Protein AF-A0A964PYZ4-F1 (afdb_monomer_lite)

Radius of gyration: 30.34 Å; chains: 1; bounding box: 74×99×78 Å

Sequence (338 aa):
MREKGFRFLVGLVIITAATGCDNVAFGGIQVELRAPPPPPGSAPVEGALDLTAPLDLGSILYLVERFEDSQASIVPVAVLADRGYRALPDSSQLPGLLDRFPLGRWEPGTEFTLFAQGVRAGTFITDGTSEVDASTCQARPRAVGRIELRPEAVSQQRFLALTPVDVPSSSGPLTPGLIEDAPLRAAATGLAQRLIPEMGVQWPPSIPAIRRDLQPIVLESGGAAGLAVSFVYGDGLVVGPPTRRLAYSLFILAEATPARYEPVFAWYQRYDSRGKAFPRFLAAHDAHGIGAPDALLEVFGESARWLAIVGPQEGQWRVLFQDGCGVPASADGLRTFP

Structure (mmCIF, N/CA/C/O backbone):
data_AF-A0A964PYZ4-F1
#
_entry.id   AF-A0A964PYZ4-F1
#
loop_
_atom_site.group_PDB
_atom_site.id
_atom_site.type_symbol
_atom_site.label_atom_id
_atom_site.label_alt_id
_atom_site.label_comp_id
_atom_site.label_asym_id
_atom_site.label_entity_id
_atom_site.label_seq_id
_atom_site.pdbx_PDB_ins_code
_atom_site.Cartn_x
_atom_site.Cartn_y
_atom_site.Cartn_z
_atom_site.occupancy
_atom_site.B_iso_or_equiv
_atom_site.auth_seq_id
_atom_site.auth_comp_id
_atom_site.auth_asym_id
_atom_site.auth_atom_id
_atom_site.pdbx_PDB_model_num
ATOM 1 N N . MET A 1 1 ? -50.026 -39.975 -43.801 1.00 36.88 1 MET A N 1
ATOM 2 C CA . MET A 1 1 ? -50.188 -41.423 -44.069 1.00 36.88 1 MET A CA 1
ATOM 3 C C . MET A 1 1 ? -49.112 -42.141 -43.270 1.00 36.88 1 MET A C 1
ATOM 5 O O . MET A 1 1 ? -47.960 -41.762 -43.391 1.00 36.88 1 MET A O 1
ATOM 9 N N . ARG A 1 2 ? -49.501 -42.840 -42.196 1.00 34.38 2 ARG A N 1
ATOM 10 C CA . ARG A 1 2 ? -49.775 -44.296 -42.167 1.00 34.38 2 ARG A CA 1
ATOM 11 C C . ARG A 1 2 ? -48.478 -45.096 -42.338 1.00 34.38 2 ARG A C 1
ATOM 13 O O . ARG A 1 2 ? -47.873 -45.039 -43.392 1.00 34.38 2 ARG A O 1
ATOM 20 N N . GLU A 1 3 ? -47.951 -45.629 -41.238 1.00 36.09 3 GLU A N 1
ATOM 21 C CA . GLU A 1 3 ? -48.169 -47.014 -40.752 1.00 36.09 3 GLU A CA 1
ATOM 22 C C . GLU A 1 3 ? -47.050 -47.939 -41.270 1.00 36.09 3 GLU A C 1
ATOM 24 O O . GLU A 1 3 ? -46.809 -47.993 -42.463 1.00 36.09 3 GLU A O 1
ATOM 29 N N . LYS A 1 4 ? -46.177 -48.448 -40.389 1.00 38.88 4 LYS A N 1
ATOM 30 C CA . LYS A 1 4 ? -46.270 -49.712 -39.612 1.00 38.88 4 LYS A CA 1
ATOM 31 C C . LYS A 1 4 ? -45.780 -50.945 -40.386 1.00 38.88 4 LYS A C 1
ATOM 33 O O . LYS A 1 4 ? -46.123 -51.136 -41.541 1.00 38.88 4 LYS A O 1
ATOM 38 N N . GLY A 1 5 ? -45.149 -51.847 -39.627 1.00 35.06 5 GLY A N 1
ATOM 39 C CA . GLY A 1 5 ? -45.045 -53.286 -39.910 1.00 35.06 5 GLY A CA 1
ATOM 40 C C . GLY A 1 5 ? -43.636 -53.678 -40.345 1.00 35.06 5 GLY A C 1
ATOM 41 O O . GLY A 1 5 ? -43.231 -53.312 -41.433 1.00 35.06 5 GLY A O 1
ATOM 42 N N . PHE A 1 6 ? -42.768 -54.282 -39.528 1.00 41.97 6 PHE A N 1
ATOM 43 C CA . PHE A 1 6 ? -42.885 -55.485 -38.684 1.00 41.97 6 PHE A CA 1
ATOM 44 C C . PHE A 1 6 ? -43.215 -56.767 -39.469 1.00 41.97 6 PHE A C 1
ATOM 46 O O . PHE A 1 6 ? -44.202 -56.792 -40.202 1.00 41.97 6 PHE A O 1
ATOM 53 N N . ARG A 1 7 ? -42.456 -57.828 -39.123 1.00 45.06 7 ARG A N 1
ATOM 54 C CA . ARG A 1 7 ? -42.662 -59.294 -39.268 1.00 45.06 7 ARG A CA 1
ATOM 55 C C . ARG A 1 7 ? -41.767 -59.997 -40.310 1.00 45.06 7 ARG A C 1
ATOM 57 O O . ARG A 1 7 ? -41.636 -59.484 -41.403 1.00 45.06 7 ARG A O 1
ATOM 64 N N . PHE A 1 8 ? -41.147 -61.166 -40.079 1.00 43.06 8 PHE A N 1
ATOM 65 C CA . PHE A 1 8 ? -41.190 -62.175 -38.998 1.00 43.06 8 PHE A CA 1
ATOM 66 C C . PHE A 1 8 ? -40.031 -63.198 -39.186 1.00 43.06 8 PHE A C 1
ATOM 68 O O . PHE A 1 8 ? -39.688 -63.463 -40.330 1.00 43.06 8 PHE A O 1
ATOM 75 N N . LEU A 1 9 ? -39.543 -63.773 -38.065 1.00 44.78 9 LEU A N 1
ATOM 76 C CA . LEU A 1 9 ? -39.143 -65.182 -37.770 1.00 44.78 9 LEU A CA 1
ATOM 77 C C . LEU A 1 9 ? -38.245 -65.972 -38.759 1.00 44.78 9 LEU A C 1
ATOM 79 O O . LEU A 1 9 ? -38.421 -65.907 -39.961 1.00 44.78 9 LEU A O 1
ATOM 83 N N . VAL A 1 10 ? -37.251 -66.766 -38.336 1.00 44.00 10 VAL A N 1
ATOM 84 C CA . VAL A 1 10 ? -37.271 -68.045 -37.572 1.00 44.00 10 VAL A CA 1
ATOM 85 C C . VAL A 1 10 ? -35.795 -68.297 -37.158 1.00 44.00 10 VAL A C 1
ATOM 87 O O . VAL A 1 10 ? -34.915 -68.047 -37.969 1.00 44.00 10 VAL A O 1
ATOM 90 N N . GLY A 1 11 ? -35.356 -68.708 -35.967 1.00 42.62 11 GLY A N 1
ATOM 91 C CA . GLY A 1 11 ? -35.910 -69.587 -34.943 1.00 42.62 11 GLY A CA 1
ATOM 92 C C . GLY A 1 11 ? -35.044 -70.856 -34.865 1.00 42.62 11 GLY A C 1
ATOM 93 O O . GLY A 1 11 ? -35.169 -71.718 -35.726 1.00 42.62 11 GLY A O 1
ATOM 94 N N . LEU A 1 12 ? -34.209 -71.012 -33.830 1.00 36.88 12 LEU A N 1
ATOM 95 C CA . LEU A 1 12 ? -33.905 -72.352 -33.325 1.00 36.88 12 LEU A CA 1
ATOM 96 C C . LEU A 1 12 ? -33.861 -72.347 -31.801 1.00 36.88 12 LEU A C 1
ATOM 98 O O . LEU A 1 12 ? -33.087 -71.643 -31.158 1.00 36.88 12 LEU A O 1
ATOM 102 N N . VAL A 1 13 ? -34.789 -73.129 -31.277 1.00 40.22 13 VAL A N 1
ATOM 103 C CA . VAL A 1 13 ? -35.060 -73.405 -29.880 1.00 40.22 13 VAL A CA 1
ATOM 104 C C . VAL A 1 13 ? -34.205 -74.598 -29.471 1.00 40.22 13 VAL A C 1
ATOM 106 O O . VAL A 1 13 ? -34.221 -75.617 -30.157 1.00 40.22 13 VAL A O 1
ATOM 109 N N . ILE A 1 14 ? -33.528 -74.504 -28.329 1.00 47.97 14 ILE A N 1
ATOM 110 C CA . ILE A 1 14 ? -33.120 -75.683 -27.564 1.00 47.97 14 ILE A CA 1
ATOM 111 C C . ILE A 1 14 ? -33.677 -75.512 -26.154 1.00 47.97 14 ILE A C 1
ATOM 113 O O . ILE A 1 14 ? -33.314 -74.591 -25.426 1.00 47.97 14 ILE A O 1
ATOM 117 N N . ILE A 1 15 ? -34.614 -76.396 -25.817 1.00 47.66 15 ILE A N 1
ATOM 118 C CA . ILE A 1 15 ? -35.160 -76.596 -24.478 1.00 47.66 15 ILE A CA 1
ATOM 119 C C . ILE A 1 15 ? -34.349 -77.713 -23.836 1.00 47.66 15 ILE A C 1
ATOM 121 O O . ILE A 1 15 ? -34.365 -78.828 -24.352 1.00 47.66 15 ILE A O 1
ATOM 125 N N . THR A 1 16 ? -33.752 -77.455 -22.674 1.00 47.00 16 THR A N 1
ATOM 126 C CA . THR A 1 16 ? -33.392 -78.511 -21.718 1.00 47.00 16 THR A CA 1
ATOM 127 C C . THR A 1 16 ? -33.501 -78.003 -20.281 1.00 47.00 16 THR A C 1
ATOM 129 O O . THR A 1 16 ? -32.691 -77.201 -19.837 1.00 47.00 16 THR A O 1
ATOM 132 N N . ALA A 1 17 ? -34.560 -78.493 -19.632 1.00 41.31 17 ALA A N 1
ATOM 133 C CA . ALA A 1 17 ? -34.744 -78.915 -18.240 1.00 41.31 17 ALA A CA 1
ATOM 134 C C . ALA A 1 17 ? -34.138 -78.131 -17.055 1.00 41.31 17 ALA A C 1
ATOM 136 O O . ALA A 1 17 ? -32.961 -77.803 -16.982 1.00 41.31 17 ALA A O 1
ATOM 137 N N . ALA A 1 18 ? -35.014 -77.961 -16.065 1.00 47.50 18 ALA A N 1
ATOM 138 C CA . ALA A 1 18 ? -34.832 -77.312 -14.781 1.00 47.50 18 ALA A CA 1
ATOM 139 C C . ALA A 1 18 ? -33.862 -78.027 -13.829 1.00 47.50 18 ALA A C 1
ATOM 141 O O . ALA A 1 18 ? -33.971 -79.234 -13.623 1.00 47.50 18 ALA A O 1
ATOM 142 N N . THR A 1 19 ? -33.070 -77.229 -13.112 1.00 43.91 19 THR A N 1
ATOM 143 C CA . THR A 1 19 ? -32.625 -77.522 -11.745 1.00 43.91 19 THR A CA 1
ATOM 144 C C . THR A 1 19 ? -32.492 -76.219 -10.962 1.00 43.91 19 THR A C 1
ATOM 146 O O . THR A 1 19 ? -31.741 -75.342 -11.373 1.00 43.91 19 THR A O 1
ATOM 149 N N . GLY A 1 20 ? -33.178 -76.141 -9.820 1.00 35.34 20 GLY A N 1
ATOM 150 C CA . GLY A 1 20 ? -32.708 -75.404 -8.645 1.00 35.34 20 GLY A CA 1
ATOM 151 C C . GLY A 1 20 ? -32.905 -73.890 -8.641 1.00 35.34 20 GLY A C 1
ATOM 152 O O . GLY A 1 20 ? -32.198 -73.143 -9.305 1.00 35.34 20 GLY A O 1
ATOM 153 N N . CYS A 1 21 ? -33.824 -73.438 -7.793 1.00 46.47 21 CYS A N 1
ATOM 154 C CA . CYS A 1 21 ? -33.797 -72.105 -7.211 1.00 46.47 21 CYS A CA 1
ATOM 155 C C . CYS A 1 21 ? -32.440 -71.844 -6.539 1.00 46.47 21 CYS A C 1
ATOM 157 O O . CYS A 1 21 ? -32.044 -72.641 -5.695 1.00 46.47 21 CYS A O 1
ATOM 159 N N . ASP A 1 22 ? -31.806 -70.706 -6.821 1.00 39.88 22 ASP A N 1
ATOM 160 C CA . ASP A 1 22 ? -31.297 -69.861 -5.738 1.00 39.88 22 ASP A CA 1
ATOM 161 C C . ASP A 1 22 ? -31.197 -68.405 -6.212 1.00 39.88 22 ASP A C 1
ATOM 163 O O . ASP A 1 22 ? -30.286 -68.002 -6.937 1.00 39.88 22 ASP A O 1
ATOM 167 N N . ASN A 1 23 ? -32.202 -67.608 -5.847 1.00 43.56 23 ASN A N 1
ATOM 168 C CA . ASN A 1 23 ? -32.096 -66.159 -5.923 1.00 43.56 23 ASN A CA 1
ATOM 169 C C . ASN A 1 23 ? -31.229 -65.738 -4.742 1.00 43.56 23 ASN A C 1
ATOM 171 O O . ASN A 1 23 ? -31.727 -65.624 -3.623 1.00 43.56 23 ASN A O 1
ATOM 175 N N . VAL A 1 24 ? -29.945 -65.487 -4.986 1.00 51.56 24 VAL A N 1
ATOM 176 C CA . VAL A 1 24 ? -29.071 -64.872 -3.985 1.00 51.56 24 VAL A CA 1
ATOM 177 C C . VAL A 1 24 ? -29.481 -63.404 -3.845 1.00 51.56 24 VAL A C 1
ATOM 179 O O . VAL A 1 24 ? -28.928 -62.503 -4.472 1.00 51.56 24 VAL A O 1
ATOM 182 N N . ALA A 1 25 ? -30.517 -63.155 -3.047 1.00 50.38 25 ALA A N 1
ATOM 183 C CA . ALA A 1 25 ? -30.749 -61.845 -2.478 1.00 50.38 25 ALA A CA 1
ATOM 184 C C . ALA A 1 25 ? -29.646 -61.639 -1.440 1.00 50.38 25 ALA A C 1
ATOM 186 O O . ALA A 1 25 ? -29.702 -62.196 -0.344 1.00 50.38 25 ALA A O 1
ATOM 187 N N . PHE A 1 26 ? -28.622 -60.860 -1.787 1.00 52.38 26 PHE A N 1
ATOM 188 C CA . PHE A 1 26 ? -27.765 -60.272 -0.769 1.00 52.38 26 PHE A CA 1
ATOM 189 C C . PHE A 1 26 ? -28.673 -59.397 0.090 1.00 52.38 26 PHE A C 1
ATOM 191 O O . PHE A 1 26 ? -29.036 -58.289 -0.305 1.00 52.38 26 PHE A O 1
ATOM 198 N N . GLY A 1 27 ? -29.115 -59.942 1.225 1.00 49.50 27 GLY A N 1
ATOM 199 C CA . GLY A 1 27 ? -29.771 -59.191 2.279 1.00 49.50 27 GLY A CA 1
ATOM 200 C C . GLY A 1 27 ? -28.820 -58.082 2.694 1.00 49.50 27 GLY A C 1
ATOM 201 O O . GLY A 1 27 ? -27.884 -58.313 3.456 1.00 49.50 27 GLY A O 1
ATOM 202 N N . GLY A 1 28 ? -29.011 -56.903 2.104 1.00 51.22 28 GLY A N 1
ATOM 203 C CA . GLY A 1 28 ? -28.252 -55.715 2.436 1.00 51.22 28 GLY A CA 1
ATOM 204 C C . GLY A 1 28 ? -28.428 -55.446 3.920 1.00 51.22 28 GLY A C 1
ATOM 205 O O . GLY A 1 28 ? -29.548 -55.291 4.404 1.00 51.22 28 GLY A O 1
ATOM 206 N N . ILE A 1 29 ? -27.320 -55.430 4.648 1.00 58.16 29 ILE A N 1
ATOM 207 C CA . ILE A 1 29 ? -27.314 -55.024 6.045 1.00 58.16 29 ILE A CA 1
ATOM 208 C C . ILE A 1 29 ? -27.561 -53.516 6.042 1.00 58.16 29 ILE A C 1
ATOM 210 O O . ILE A 1 29 ? -26.764 -52.758 5.488 1.00 58.16 29 ILE A O 1
ATOM 214 N N . GLN A 1 30 ? -28.665 -53.072 6.641 1.00 58.47 30 GLN A N 1
ATOM 215 C CA . GLN A 1 30 ? -28.816 -51.661 6.975 1.00 58.47 30 GLN A CA 1
ATOM 216 C C . GLN A 1 30 ? -27.992 -51.386 8.228 1.00 58.47 30 GLN A C 1
ATOM 218 O O . GLN A 1 30 ? -28.354 -51.786 9.332 1.00 58.47 30 GLN A O 1
ATOM 223 N N . VAL A 1 31 ? -26.842 -50.748 8.030 1.00 56.84 31 VAL A N 1
ATOM 224 C CA . VAL A 1 31 ? -26.003 -50.254 9.119 1.00 56.84 31 VAL A CA 1
ATOM 225 C C . VAL A 1 31 ? -26.430 -48.821 9.398 1.00 56.84 31 VAL A C 1
ATOM 227 O O . VAL A 1 31 ? -26.095 -47.908 8.647 1.00 56.84 31 VAL A O 1
ATOM 230 N N . GLU A 1 32 ? -27.187 -48.624 10.472 1.00 61.75 32 GLU A N 1
ATOM 231 C CA . GLU A 1 32 ? -27.446 -47.294 11.016 1.00 61.75 32 GLU A CA 1
ATOM 232 C C . GLU A 1 32 ? -26.382 -46.996 12.079 1.00 61.75 32 GLU A C 1
ATOM 234 O O . GLU A 1 32 ? -26.284 -47.678 13.102 1.00 61.75 32 GLU A O 1
ATOM 239 N N . LEU A 1 33 ? -25.550 -45.985 11.821 1.00 47.56 33 LEU A N 1
ATOM 240 C CA . LEU A 1 33 ? -24.584 -45.477 12.792 1.00 47.56 33 LEU A CA 1
ATOM 241 C C . LEU A 1 33 ? -25.340 -44.736 13.897 1.00 47.56 33 LEU A C 1
ATOM 243 O O . LEU A 1 33 ? -25.623 -43.545 13.793 1.00 47.56 33 LEU A O 1
ATOM 247 N N . ARG A 1 34 ? -25.666 -45.454 14.972 1.00 60.47 34 ARG A N 1
ATOM 248 C CA . ARG A 1 34 ? -26.186 -44.862 16.204 1.00 60.47 34 ARG A CA 1
ATOM 249 C C . ARG A 1 34 ? -25.027 -44.498 17.120 1.00 60.47 34 ARG A C 1
ATOM 251 O O . ARG A 1 34 ? -24.261 -45.371 17.526 1.00 60.47 34 ARG A O 1
ATOM 258 N N . ALA A 1 35 ? -24.917 -43.218 17.464 1.00 63.41 35 ALA A N 1
ATOM 259 C CA . ALA A 1 35 ? -24.009 -42.791 18.519 1.00 63.41 35 ALA A CA 1
ATOM 260 C C . ALA A 1 35 ? -24.368 -43.523 19.831 1.00 63.41 35 ALA A C 1
ATOM 262 O O . ALA A 1 35 ? -25.561 -43.680 20.126 1.00 63.41 35 ALA A O 1
ATOM 263 N N . PRO A 1 36 ? -23.378 -43.986 20.617 1.00 65.75 36 PRO A N 1
ATOM 264 C CA . PRO A 1 36 ? -23.640 -44.547 21.934 1.00 65.75 36 PRO A CA 1
ATOM 265 C C . PRO A 1 36 ? -24.399 -43.525 22.788 1.00 65.75 36 PRO A C 1
ATOM 267 O O . PRO A 1 36 ? -24.091 -42.331 22.706 1.00 65.75 36 PRO A O 1
ATOM 270 N N . PRO A 1 37 ? -25.371 -43.951 23.614 1.00 65.56 37 PRO A N 1
ATOM 271 C CA . PRO A 1 37 ? -25.984 -43.046 24.572 1.00 65.56 37 PRO A CA 1
ATOM 272 C C . PRO A 1 37 ? -24.881 -42.443 25.458 1.00 65.56 37 PRO A C 1
ATOM 274 O O . PRO A 1 37 ? -23.992 -43.182 25.899 1.00 65.56 37 PRO A O 1
ATOM 277 N N . PRO A 1 38 ? -24.893 -41.119 25.690 1.00 63.72 38 PRO A N 1
ATOM 278 C CA . PRO A 1 38 ? -23.866 -40.473 26.490 1.00 63.72 38 PRO A CA 1
ATOM 279 C C . PRO A 1 38 ? -23.821 -41.106 27.891 1.00 63.72 38 PRO A C 1
ATOM 281 O O . PRO A 1 38 ? -24.877 -41.436 28.444 1.00 63.72 38 PRO A O 1
ATOM 284 N N . PRO A 1 39 ? -22.625 -41.286 28.482 1.00 72.06 39 PRO A N 1
ATOM 285 C CA . PRO A 1 39 ? -22.499 -41.761 29.853 1.00 72.06 39 PRO A CA 1
ATOM 286 C C . PRO A 1 39 ? -23.363 -40.904 30.791 1.00 72.06 39 PRO A C 1
ATOM 288 O O . PRO A 1 39 ? -23.383 -39.678 30.621 1.00 72.06 39 PRO A O 1
ATOM 291 N N . PRO A 1 40 ? -24.058 -41.493 31.780 1.00 57.00 40 PRO A N 1
ATOM 292 C CA . PRO A 1 40 ? -24.840 -40.723 32.741 1.00 57.00 40 PRO A CA 1
ATOM 293 C C . PRO A 1 40 ? -23.929 -39.712 33.451 1.00 57.00 40 PRO A C 1
ATOM 295 O O . PRO A 1 40 ? -22.951 -40.092 34.088 1.00 57.00 40 PRO A O 1
ATOM 298 N N . GLY A 1 41 ? -24.231 -38.421 33.290 1.00 59.81 41 GLY A N 1
ATOM 299 C CA . GLY A 1 41 ? -23.410 -37.309 33.791 1.00 59.81 41 GLY A CA 1
ATOM 300 C C . GLY A 1 41 ? -22.605 -36.564 32.722 1.00 59.81 41 GLY A C 1
ATOM 301 O O . GLY A 1 41 ? -22.031 -35.520 33.018 1.00 59.81 41 GLY A O 1
ATOM 302 N N . SER A 1 42 ? -22.611 -37.032 31.473 1.00 51.59 42 SER A N 1
ATOM 303 C CA . SER A 1 42 ? -22.094 -36.257 30.341 1.00 51.59 42 SER A CA 1
ATOM 304 C C . SER A 1 42 ? -23.183 -35.280 29.914 1.00 51.59 42 SER A C 1
ATOM 306 O O . SER A 1 42 ? -23.999 -35.581 29.042 1.00 51.59 42 SER A O 1
ATOM 308 N N . ALA A 1 43 ? -23.244 -34.118 30.566 1.00 55.47 43 ALA A N 1
ATOM 309 C CA . ALA A 1 43 ? -23.888 -32.977 29.933 1.00 55.47 43 ALA A CA 1
ATOM 310 C C . ALA A 1 43 ? -23.239 -32.807 28.549 1.00 55.47 43 ALA A C 1
ATOM 312 O O . ALA A 1 43 ? -22.017 -32.982 28.442 1.00 55.47 43 ALA A O 1
ATOM 313 N N . PRO A 1 44 ? -23.999 -32.500 27.484 1.00 48.28 44 PRO A N 1
ATOM 314 C CA . PRO A 1 44 ? -23.357 -31.990 26.293 1.00 48.28 44 PRO A CA 1
ATOM 315 C C . PRO A 1 44 ? -22.562 -30.773 26.760 1.00 48.28 44 PRO A C 1
ATOM 317 O O . PRO A 1 44 ? -23.134 -29.810 27.270 1.00 48.28 44 PRO A O 1
ATOM 320 N N . VAL A 1 45 ? -21.235 -30.820 26.645 1.00 50.38 45 VAL A N 1
ATOM 321 C CA . VAL A 1 45 ? -20.473 -29.580 26.592 1.00 50.38 45 VAL A CA 1
ATOM 322 C C . VAL A 1 45 ? -20.811 -29.006 25.223 1.00 50.38 45 VAL A C 1
ATOM 324 O O . VAL A 1 45 ? -20.057 -29.139 24.264 1.00 50.38 45 VAL A O 1
ATOM 327 N N . GLU A 1 46 ? -22.002 -28.419 25.114 1.00 47.72 46 GLU A N 1
ATOM 328 C CA . GLU A 1 46 ? -22.243 -27.337 24.178 1.00 47.72 46 GLU A CA 1
ATOM 329 C C . GLU A 1 46 ? -21.342 -26.202 24.649 1.00 47.72 46 GLU A C 1
ATOM 331 O O . GLU A 1 46 ? -21.746 -25.284 25.356 1.00 47.72 46 GLU A O 1
ATOM 336 N N . GLY A 1 47 ? -20.063 -26.295 24.292 1.00 48.19 47 GLY A N 1
ATOM 337 C CA . GLY A 1 47 ? -19.211 -25.128 24.208 1.00 48.19 47 GLY A CA 1
ATOM 338 C C . GLY A 1 47 ? -19.721 -24.311 23.034 1.00 48.19 47 GLY A C 1
ATOM 339 O O . GLY A 1 47 ? -19.114 -24.329 21.967 1.00 48.19 47 GLY A O 1
ATOM 340 N N . ALA A 1 48 ? -20.879 -23.666 23.197 1.00 59.50 48 ALA A N 1
ATOM 341 C CA . ALA A 1 48 ? -21.287 -22.607 22.300 1.00 59.50 48 ALA A CA 1
ATOM 342 C C . ALA A 1 48 ? -20.116 -21.623 22.267 1.00 59.50 48 ALA A C 1
ATOM 344 O O . ALA A 1 48 ? -19.678 -21.144 23.315 1.00 59.50 48 ALA A O 1
ATOM 345 N N . LEU A 1 49 ? -19.548 -21.409 21.078 1.00 63.88 49 LEU A N 1
ATOM 346 C CA . LEU A 1 49 ? -18.547 -20.372 20.880 1.00 63.88 49 LEU A CA 1
ATOM 347 C C . LEU A 1 49 ? -19.153 -19.080 21.419 1.00 63.88 49 LEU A C 1
ATOM 349 O O . LEU A 1 49 ? -20.185 -18.631 20.923 1.00 63.88 49 LEU A O 1
ATOM 353 N N . ASP A 1 50 ? -18.541 -18.521 22.460 1.00 71.50 50 ASP A N 1
ATOM 354 C CA . ASP A 1 50 ? -18.947 -17.225 22.972 1.00 71.50 50 ASP A CA 1
ATOM 355 C C . ASP A 1 50 ? -18.568 -16.165 21.933 1.00 71.50 50 ASP A C 1
ATOM 357 O O . ASP A 1 50 ? -17.434 -15.679 21.870 1.00 71.50 50 ASP A O 1
ATOM 361 N N . LEU A 1 51 ? -19.532 -15.850 21.067 1.00 77.12 51 LEU A N 1
ATOM 362 C CA . LEU A 1 51 ? -19.408 -14.840 20.022 1.00 77.12 51 LEU A CA 1
ATOM 363 C C . LEU A 1 51 ? -19.453 -13.412 20.580 1.00 77.12 51 LEU A C 1
ATOM 365 O O . LEU A 1 51 ? -19.388 -12.462 19.809 1.00 77.12 51 LEU A O 1
ATOM 369 N N . THR A 1 52 ? -19.552 -13.249 21.901 1.00 79.69 52 THR A N 1
ATOM 370 C CA . THR A 1 52 ? -19.601 -11.944 22.568 1.00 79.69 52 THR A CA 1
ATOM 371 C C . THR A 1 52 ? -18.268 -11.545 23.202 1.00 79.69 52 THR A C 1
ATOM 373 O O . THR A 1 52 ? -18.090 -10.391 23.587 1.00 79.69 52 THR A O 1
ATOM 376 N N . ALA A 1 53 ? -17.298 -12.463 23.270 1.00 85.75 53 ALA A N 1
ATOM 377 C CA . ALA A 1 53 ? -15.963 -12.168 23.774 1.00 85.75 53 ALA A CA 1
ATOM 378 C C . ALA A 1 53 ? -15.044 -11.603 22.667 1.00 85.75 53 ALA A C 1
ATOM 380 O O . ALA A 1 53 ? -14.951 -12.214 21.591 1.00 85.75 53 ALA A O 1
ATOM 381 N N . PRO A 1 54 ? -14.288 -10.517 22.928 1.00 88.38 54 PRO A N 1
ATOM 382 C CA . PRO A 1 54 ? -13.250 -10.017 22.029 1.00 88.38 54 PRO A CA 1
ATOM 383 C C . PRO A 1 54 ? -12.238 -11.089 21.625 1.00 88.38 54 PRO A C 1
ATOM 385 O O . PRO A 1 54 ? -11.908 -11.990 22.399 1.00 88.38 54 PRO A O 1
ATOM 388 N N . LEU A 1 55 ? -11.723 -10.977 20.402 1.00 89.94 55 LEU A N 1
ATOM 389 C CA . LEU A 1 55 ? -10.571 -11.766 19.970 1.00 89.94 55 LEU A CA 1
ATOM 390 C C . LEU A 1 55 ? -9.290 -11.138 20.504 1.00 89.94 55 LEU A C 1
ATOM 392 O O . LEU A 1 55 ? -9.102 -9.936 20.335 1.00 89.94 55 LEU A O 1
ATOM 396 N N . ASP A 1 56 ? -8.384 -11.941 21.052 1.00 90.06 56 ASP A N 1
ATOM 397 C CA . ASP A 1 56 ? -7.001 -11.524 21.272 1.00 90.06 56 ASP A CA 1
ATOM 398 C C . ASP A 1 56 ? -6.136 -12.021 20.110 1.00 90.06 56 ASP A C 1
ATOM 400 O O . ASP A 1 56 ? -5.952 -13.222 19.910 1.00 90.06 56 ASP A O 1
ATOM 404 N N . LEU A 1 57 ? -5.664 -11.078 19.301 1.00 90.50 57 LEU A N 1
ATOM 405 C CA . LEU A 1 57 ? -4.806 -11.335 18.146 1.00 90.50 57 LEU A CA 1
ATOM 406 C C . LEU A 1 57 ? -3.420 -10.702 18.330 1.00 90.50 57 LEU A C 1
ATOM 408 O O . LEU A 1 57 ? -2.588 -10.835 17.437 1.00 90.50 57 LEU A O 1
ATOM 412 N N . GLY A 1 58 ? -3.163 -10.041 19.465 1.00 91.75 58 GLY A N 1
ATOM 413 C CA . GLY A 1 58 ? -2.010 -9.162 19.650 1.00 91.75 58 GLY A CA 1
ATOM 414 C C . GLY A 1 58 ? -2.098 -7.862 18.841 1.00 91.75 58 GLY A C 1
ATOM 415 O O . GLY A 1 58 ? -3.179 -7.444 18.413 1.00 91.75 58 GLY A O 1
ATOM 416 N N . SER A 1 59 ? -0.942 -7.229 18.643 1.00 94.81 59 SER A N 1
ATOM 417 C CA . SER A 1 59 ? -0.790 -5.968 17.914 1.00 94.81 59 SER A CA 1
ATOM 418 C C . SER A 1 59 ? -1.053 -6.155 16.419 1.00 94.81 59 SER A C 1
ATOM 420 O O . SER A 1 59 ? -0.591 -7.115 15.799 1.00 94.81 59 SER A O 1
ATOM 422 N N . ILE A 1 60 ? -1.800 -5.233 15.817 1.00 96.25 60 ILE A N 1
ATOM 423 C CA . ILE A 1 60 ? -2.238 -5.329 14.419 1.00 96.25 60 ILE A CA 1
ATOM 424 C C . ILE A 1 60 ? -1.802 -4.074 13.675 1.00 96.25 60 ILE A C 1
ATOM 426 O O . ILE A 1 60 ? -2.006 -2.958 14.151 1.00 96.25 60 ILE A O 1
ATOM 430 N N . LEU A 1 61 ? -1.249 -4.270 12.480 1.00 97.12 61 LEU A N 1
ATOM 431 C CA . LEU A 1 61 ? -1.059 -3.205 11.509 1.00 97.12 61 LEU A CA 1
ATOM 432 C C . LEU A 1 61 ? -2.363 -2.981 10.746 1.00 97.12 61 LEU A C 1
ATOM 434 O O . LEU A 1 61 ? -2.943 -3.929 10.213 1.00 97.12 61 LEU A O 1
ATOM 438 N N . TYR A 1 62 ? -2.792 -1.729 10.645 1.00 97.69 62 TYR A N 1
ATOM 439 C CA . TYR A 1 62 ? -3.998 -1.343 9.924 1.00 97.69 62 TYR A CA 1
ATOM 440 C C . TYR A 1 62 ? -3.676 -0.463 8.715 1.00 97.69 62 TYR A C 1
ATOM 442 O O . TYR A 1 62 ? -2.697 0.283 8.713 1.00 97.69 62 TYR A O 1
ATOM 450 N N . LEU A 1 63 ? -4.537 -0.527 7.703 1.00 97.56 63 LEU A N 1
ATOM 451 C CA . LEU A 1 63 ? -4.589 0.410 6.587 1.00 97.56 63 LEU A CA 1
ATOM 452 C C . LEU A 1 63 ? -5.782 1.336 6.810 1.00 97.56 63 LEU A C 1
ATOM 454 O O . LEU A 1 63 ? -6.896 0.865 7.036 1.00 97.56 63 LEU A O 1
ATOM 458 N N . VAL A 1 64 ? -5.542 2.641 6.720 1.00 97.62 64 VAL A N 1
ATOM 459 C CA . VAL A 1 64 ? -6.579 3.669 6.772 1.00 97.62 64 VAL A CA 1
ATOM 460 C C . VAL A 1 64 ? -6.643 4.387 5.431 1.00 97.62 64 VAL A C 1
ATOM 462 O O . VAL A 1 64 ? -5.636 4.917 4.960 1.00 97.62 64 VAL A O 1
ATOM 465 N N . GLU A 1 65 ? -7.829 4.426 4.828 1.00 96.50 65 GLU A N 1
ATOM 466 C CA . GLU A 1 65 ? -8.089 5.124 3.566 1.00 96.50 65 GLU A CA 1
ATOM 467 C C . GLU A 1 65 ? -9.155 6.203 3.753 1.00 96.50 65 GLU A C 1
ATOM 469 O O . GLU A 1 65 ? -10.249 5.940 4.258 1.00 96.50 65 GLU A O 1
ATOM 474 N N . ARG A 1 66 ? -8.824 7.423 3.330 1.00 95.25 66 ARG A N 1
ATOM 475 C CA . ARG A 1 66 ? -9.723 8.578 3.342 1.00 95.25 66 ARG A CA 1
ATOM 476 C C . ARG A 1 66 ? -10.632 8.559 2.112 1.00 95.25 66 ARG A C 1
ATOM 478 O O . ARG A 1 66 ? -10.162 8.287 1.008 1.00 95.25 66 ARG A O 1
ATOM 485 N N . PHE A 1 67 ? -11.914 8.880 2.287 1.00 90.38 67 PHE A N 1
ATOM 486 C CA . PHE A 1 67 ? -12.884 8.952 1.181 1.00 90.38 67 PHE A CA 1
ATOM 487 C C . PHE A 1 67 ? -13.735 10.238 1.159 1.00 90.38 67 PHE A C 1
ATOM 489 O O . PHE A 1 67 ? -14.299 10.561 0.118 1.00 90.38 67 PHE A O 1
ATOM 496 N N . GLU A 1 68 ? -13.750 11.019 2.243 1.00 81.81 68 GLU A N 1
ATOM 497 C CA . GLU A 1 68 ? -14.233 12.412 2.301 1.00 81.81 68 GLU A CA 1
ATOM 498 C C . GLU A 1 68 ? -13.217 13.261 3.088 1.00 81.81 68 GLU A C 1
ATOM 500 O O . GLU A 1 68 ? -12.283 12.710 3.669 1.00 81.81 68 GLU A O 1
ATOM 505 N N . ASP A 1 69 ? -13.368 14.589 3.146 1.00 77.94 69 ASP A N 1
ATOM 506 C CA . ASP A 1 69 ? -12.349 15.491 3.721 1.00 77.94 69 ASP A CA 1
ATOM 507 C C . ASP A 1 69 ? -11.909 15.121 5.153 1.00 77.94 69 ASP A C 1
ATOM 509 O O . ASP A 1 69 ? -10.739 15.301 5.507 1.00 77.94 69 ASP A O 1
ATOM 513 N N . SER A 1 70 ? -12.814 14.553 5.957 1.00 88.00 70 SER A N 1
ATOM 514 C CA . SER A 1 70 ? -12.551 14.129 7.339 1.00 88.00 70 SER A CA 1
ATOM 515 C C . SER A 1 70 ? -12.998 12.704 7.672 1.00 88.00 70 SER A C 1
ATOM 517 O O . SER A 1 70 ? -12.813 12.284 8.814 1.00 88.00 70 SER A O 1
ATOM 519 N N . GLN A 1 71 ? -13.549 11.951 6.713 1.00 95.62 71 GLN A N 1
ATOM 520 C CA . GLN A 1 71 ? -13.955 10.560 6.930 1.00 95.62 71 GLN A CA 1
ATOM 521 C C . GLN A 1 71 ? -12.957 9.584 6.327 1.00 95.62 71 GLN A C 1
ATOM 523 O O . GLN A 1 71 ? -12.447 9.770 5.217 1.00 95.62 71 GLN A O 1
ATOM 528 N N . ALA A 1 72 ? -12.718 8.505 7.057 1.00 97.44 72 ALA A N 1
ATOM 529 C CA . ALA A 1 72 ? -11.883 7.418 6.598 1.00 97.44 72 ALA A CA 1
ATOM 530 C C . ALA A 1 72 ? -12.444 6.076 7.048 1.00 97.44 72 ALA A C 1
ATOM 532 O O . ALA A 1 72 ? -13.329 5.984 7.901 1.00 97.44 72 ALA A O 1
ATOM 533 N N . SER A 1 73 ? -11.894 5.023 6.468 1.00 97.50 73 SER A N 1
ATOM 534 C CA . SER A 1 73 ? -12.089 3.673 6.964 1.00 97.50 73 SER A CA 1
ATOM 535 C C . SER A 1 73 ? -10.790 3.014 7.322 1.00 97.50 73 SER A C 1
ATOM 537 O O . SER A 1 73 ? -9.772 3.291 6.697 1.00 97.50 73 SER A O 1
ATOM 539 N N . ILE A 1 74 ? -10.872 2.102 8.280 1.00 98.19 74 ILE A N 1
ATOM 540 C CA . ILE A 1 74 ? -9.760 1.307 8.768 1.00 98.19 74 ILE A CA 1
ATOM 541 C C . ILE A 1 74 ? -10.029 -0.174 8.505 1.00 98.19 74 ILE A C 1
ATOM 543 O O . ILE A 1 74 ? -11.124 -0.673 8.776 1.00 98.19 74 ILE A O 1
ATOM 547 N N . VAL A 1 75 ? -9.026 -0.879 7.988 1.00 97.19 75 VAL A N 1
ATOM 548 C CA . VAL A 1 75 ? -9.041 -2.339 7.829 1.00 97.19 75 VAL A CA 1
ATOM 549 C C . VAL A 1 75 ? -7.770 -2.940 8.427 1.00 97.19 75 VAL A C 1
ATOM 551 O O . VAL A 1 75 ? -6.691 -2.353 8.297 1.00 97.19 75 VAL A O 1
ATOM 554 N N . PRO A 1 76 ? -7.850 -4.097 9.100 1.00 97.00 76 PRO A N 1
ATOM 555 C CA . PRO A 1 76 ? -6.667 -4.782 9.596 1.00 97.00 76 PRO A CA 1
ATOM 556 C C . PRO A 1 76 ? -5.909 -5.404 8.422 1.00 97.00 76 PRO A C 1
ATOM 558 O O . PRO A 1 76 ? -6.520 -5.984 7.526 1.00 97.00 76 PRO A O 1
ATOM 561 N N . VAL A 1 77 ? -4.581 -5.308 8.426 1.00 96.12 77 VAL A N 1
ATOM 562 C CA . VAL A 1 77 ? -3.703 -5.831 7.367 1.00 96.12 77 VAL A CA 1
ATOM 563 C C . VAL A 1 77 ? -3.079 -7.150 7.803 1.00 96.12 77 VAL A C 1
ATOM 565 O O . VAL A 1 77 ? -3.319 -8.180 7.174 1.00 96.12 77 VAL A O 1
ATOM 568 N N . ALA A 1 78 ? -2.309 -7.112 8.889 1.00 95.94 78 ALA A N 1
ATOM 569 C CA . ALA A 1 78 ? -1.551 -8.242 9.407 1.00 95.94 78 ALA A CA 1
ATOM 570 C C . ALA A 1 78 ? -1.328 -8.094 10.915 1.00 95.94 78 ALA A C 1
ATOM 572 O O . ALA A 1 78 ? -1.321 -6.985 11.452 1.00 95.94 78 ALA A O 1
ATOM 573 N N . VAL A 1 79 ? -1.116 -9.221 11.587 1.00 95.75 79 VAL A N 1
ATOM 574 C CA . VAL A 1 79 ? -0.690 -9.248 12.986 1.00 95.75 79 VAL A CA 1
ATOM 575 C C . VAL A 1 79 ? 0.817 -9.020 13.042 1.00 95.75 79 VAL A C 1
ATOM 577 O O . VAL A 1 79 ? 1.563 -9.698 12.331 1.00 95.75 79 VAL A O 1
ATOM 580 N N . LEU A 1 80 ? 1.261 -8.096 13.889 1.00 94.81 80 LEU A N 1
ATOM 581 C CA . LEU A 1 80 ? 2.678 -7.862 14.145 1.00 94.81 80 LEU A CA 1
ATOM 582 C C . LEU A 1 80 ? 3.271 -9.037 14.934 1.00 94.81 80 LEU A C 1
ATOM 584 O O . LEU A 1 80 ? 2.685 -9.536 15.897 1.00 94.81 80 LEU A O 1
ATOM 588 N N . ALA A 1 81 ? 4.439 -9.493 14.503 1.00 91.12 81 ALA A N 1
ATOM 589 C CA . ALA A 1 81 ? 5.298 -10.426 15.222 1.00 91.12 81 ALA A CA 1
ATOM 590 C C . ALA A 1 81 ? 6.657 -9.753 15.474 1.00 91.12 81 ALA A C 1
ATOM 592 O O . ALA A 1 81 ? 6.927 -8.697 14.915 1.00 91.12 81 ALA A O 1
ATOM 593 N N . ASP A 1 82 ? 7.535 -10.362 16.275 1.00 84.12 82 ASP A N 1
ATOM 594 C CA . ASP A 1 82 ? 8.783 -9.724 16.733 1.00 84.12 82 ASP A CA 1
ATOM 595 C C . ASP A 1 82 ? 9.617 -9.056 15.622 1.00 84.12 82 ASP A C 1
ATOM 597 O O . ASP A 1 82 ? 10.227 -8.013 15.848 1.00 84.12 82 ASP A O 1
ATOM 601 N N . ARG A 1 83 ? 9.680 -9.667 14.429 1.00 80.50 83 ARG A N 1
ATOM 602 C CA . ARG A 1 83 ? 10.410 -9.151 13.253 1.00 80.50 83 ARG A CA 1
ATOM 603 C C . ARG A 1 83 ? 9.719 -9.506 11.939 1.00 80.50 83 ARG A C 1
ATOM 605 O O . ARG A 1 83 ? 10.350 -10.018 11.012 1.00 80.50 83 ARG A O 1
ATOM 612 N N . GLY A 1 84 ? 8.407 -9.330 11.888 1.00 90.81 84 GLY A N 1
ATOM 613 C CA . GLY A 1 84 ? 7.638 -9.635 10.694 1.00 90.81 84 GLY A CA 1
ATOM 614 C C . GLY A 1 84 ? 6.148 -9.685 10.964 1.00 90.81 84 GLY A C 1
ATOM 615 O O . GLY A 1 84 ? 5.633 -9.114 11.919 1.00 90.81 84 GLY A O 1
ATOM 616 N N . TYR A 1 85 ? 5.447 -10.411 10.108 1.00 95.00 85 TYR A N 1
ATOM 617 C CA . TYR A 1 85 ? 3.998 -10.346 10.043 1.00 95.00 85 TYR A CA 1
ATOM 618 C C . TYR A 1 85 ? 3.395 -11.739 9.990 1.00 95.00 85 TYR A C 1
ATOM 620 O O . TYR A 1 85 ? 3.922 -12.647 9.346 1.00 95.00 85 TYR A O 1
ATOM 628 N N . ARG A 1 86 ? 2.244 -11.898 10.638 1.00 93.19 86 ARG A N 1
ATOM 629 C CA . ARG A 1 86 ? 1.393 -13.079 10.501 1.00 93.19 86 ARG A CA 1
ATOM 630 C C . ARG A 1 86 ? 0.077 -12.688 9.851 1.00 93.19 86 ARG A C 1
ATOM 632 O O . ARG A 1 86 ? -0.462 -11.611 10.109 1.00 93.19 86 ARG A O 1
ATOM 639 N N . ALA A 1 87 ? -0.451 -13.592 9.034 1.00 90.94 87 ALA A N 1
ATOM 640 C CA . ALA A 1 87 ? -1.777 -13.426 8.466 1.00 90.94 87 ALA A CA 1
ATOM 641 C C . ALA A 1 87 ? -2.837 -13.332 9.566 1.00 90.94 87 ALA A C 1
ATOM 643 O O . ALA A 1 87 ? -2.745 -14.000 10.601 1.00 90.94 87 ALA A O 1
ATOM 644 N N . LEU A 1 88 ? -3.850 -12.505 9.314 1.00 89.19 88 LEU A N 1
ATOM 645 C CA . LEU A 1 88 ? -5.082 -12.556 10.086 1.00 89.19 88 LEU A CA 1
ATOM 646 C C . LEU A 1 88 ? -5.734 -13.924 9.861 1.00 89.19 88 LEU A C 1
ATOM 648 O O . LEU A 1 88 ? -5.710 -14.410 8.724 1.00 89.19 88 LEU A O 1
ATOM 652 N N . PRO A 1 89 ? -6.338 -14.531 10.896 1.00 87.56 89 PRO A N 1
ATOM 653 C CA . PRO A 1 89 ? -7.095 -15.752 10.695 1.00 87.56 89 PRO A CA 1
ATOM 654 C C . PRO A 1 89 ? -8.206 -15.520 9.666 1.00 87.56 89 PRO A C 1
ATOM 656 O O . PRO A 1 89 ? -8.762 -14.422 9.568 1.00 87.56 89 PRO A O 1
ATOM 659 N N . ASP A 1 90 ? -8.535 -16.544 8.892 1.00 83.50 90 ASP A N 1
ATOM 660 C CA . ASP A 1 90 ? -9.744 -16.532 8.072 1.00 83.50 90 ASP A CA 1
ATOM 661 C C . ASP A 1 90 ? -10.941 -17.121 8.845 1.00 83.50 90 ASP A C 1
ATOM 663 O O . ASP A 1 90 ? -10.800 -17.688 9.932 1.00 83.50 90 ASP A O 1
ATOM 667 N N . SER A 1 91 ? -12.148 -16.982 8.296 1.00 80.94 91 SER A N 1
ATOM 668 C CA . SER A 1 91 ? -13.372 -17.494 8.926 1.00 80.94 91 SER A CA 1
ATOM 669 C C . SER A 1 91 ? -13.437 -19.024 9.001 1.00 80.94 91 SER A C 1
ATOM 671 O O . SER A 1 91 ? -14.209 -19.553 9.801 1.00 80.94 91 SER A O 1
ATOM 673 N N . SER A 1 92 ? -12.639 -19.738 8.199 1.00 82.38 92 SER A N 1
ATOM 674 C CA . SER A 1 92 ? -12.523 -21.199 8.264 1.00 82.38 92 SER A CA 1
ATOM 675 C C . SER A 1 92 ? -11.632 -21.645 9.426 1.00 82.38 92 SER A C 1
ATOM 677 O O . SER A 1 92 ? -11.898 -22.672 10.049 1.00 82.38 92 SER A O 1
ATOM 679 N N . GLN A 1 93 ? -10.616 -20.847 9.757 1.00 84.94 93 GLN A N 1
ATOM 680 C CA . GLN A 1 93 ? -9.721 -21.046 10.894 1.00 84.94 93 GLN A CA 1
ATOM 681 C C . GLN A 1 93 ? -10.355 -20.577 12.205 1.00 84.94 93 GLN A C 1
ATOM 683 O O . GLN A 1 93 ? -10.147 -21.199 13.247 1.00 84.94 93 GLN A O 1
ATOM 688 N N . LEU A 1 94 ? -11.121 -19.483 12.159 1.00 86.06 94 LEU A N 1
ATOM 689 C CA . LEU A 1 94 ? -11.759 -18.885 13.324 1.00 86.06 94 LEU A CA 1
ATOM 690 C C . LEU A 1 94 ? -13.219 -18.499 13.019 1.00 86.06 94 LEU A C 1
ATOM 692 O O . LEU A 1 94 ? -13.494 -17.384 12.563 1.00 86.06 94 LEU A O 1
ATOM 696 N N . PRO A 1 95 ? -14.180 -19.401 13.286 1.00 85.19 95 PRO A N 1
ATOM 697 C CA . PRO A 1 95 ? -15.600 -19.106 13.122 1.00 85.19 95 PRO A CA 1
ATOM 698 C C . PRO A 1 95 ? -16.038 -17.889 13.949 1.00 85.19 95 PRO A C 1
ATOM 700 O O . PRO A 1 95 ? -15.630 -17.722 15.099 1.00 85.19 95 PRO A O 1
ATOM 703 N N . GLY A 1 96 ? -16.878 -17.032 13.360 1.00 86.62 96 GLY A N 1
ATOM 704 C CA . GLY A 1 96 ? -17.341 -15.791 13.992 1.00 86.62 96 GLY A CA 1
ATOM 705 C C . GLY A 1 96 ? -16.298 -14.669 14.032 1.00 86.62 96 GLY A C 1
ATOM 706 O O . GLY A 1 96 ? -16.510 -13.674 14.718 1.00 86.62 96 GLY A O 1
ATOM 707 N N . LEU A 1 97 ? -15.173 -14.798 13.313 1.00 89.12 97 LEU A N 1
ATOM 708 C CA . LEU A 1 97 ? -14.123 -13.775 13.298 1.00 89.12 97 LEU A CA 1
ATOM 709 C C . LEU A 1 97 ? -14.651 -12.387 12.934 1.00 89.12 97 LEU A C 1
ATOM 711 O O . LEU A 1 97 ? -14.315 -11.429 13.618 1.00 89.12 97 LEU A O 1
ATOM 715 N N . LEU A 1 98 ? -15.479 -12.271 11.892 1.00 90.81 98 LEU A N 1
ATOM 716 C CA . LEU A 1 98 ? -15.980 -10.970 11.434 1.00 90.81 98 LEU A CA 1
ATOM 717 C C . LEU A 1 98 ? -16.911 -10.307 12.460 1.00 90.81 98 LEU A C 1
ATOM 719 O O . LEU A 1 98 ? -16.887 -9.088 12.579 1.00 90.81 98 LEU A O 1
ATOM 723 N N . ASP A 1 99 ? -17.651 -11.101 13.236 1.00 89.75 99 ASP A N 1
ATOM 724 C CA . ASP A 1 99 ? -18.562 -10.601 14.274 1.00 89.75 99 ASP A CA 1
ATOM 725 C C . ASP A 1 99 ? -17.810 -10.224 15.558 1.00 89.75 99 ASP A C 1
ATOM 727 O O . ASP A 1 99 ? -18.151 -9.256 16.234 1.00 89.75 99 ASP A O 1
ATOM 731 N N . ARG A 1 100 ? -16.755 -10.979 15.895 1.00 92.38 100 ARG A N 1
ATOM 732 C CA . ARG A 1 100 ? -15.985 -10.806 17.136 1.00 92.38 100 ARG A CA 1
ATOM 733 C C . ARG A 1 100 ? -14.823 -9.828 17.021 1.00 92.38 100 ARG A C 1
ATOM 735 O O . ARG A 1 100 ? -14.386 -9.293 18.035 1.00 92.38 100 ARG A O 1
ATOM 742 N N . PHE A 1 101 ? -14.280 -9.619 15.822 1.00 93.94 101 PHE A N 1
ATOM 743 C CA . PHE A 1 101 ? -13.162 -8.699 15.605 1.00 93.94 101 PHE A CA 1
ATOM 744 C C . PHE A 1 101 ? -13.470 -7.254 16.046 1.00 93.94 101 PHE A C 1
ATOM 746 O O . PHE A 1 101 ? -12.608 -6.683 16.720 1.00 93.94 101 PHE A O 1
ATOM 753 N N . PRO A 1 102 ? -14.654 -6.674 15.736 1.00 93.06 102 PRO A N 1
ATOM 754 C CA . PRO A 1 102 ? -15.039 -5.339 16.201 1.00 93.06 102 PRO A CA 1
ATOM 755 C C . PRO A 1 102 ? -14.993 -5.155 17.718 1.00 93.06 102 PRO A C 1
ATOM 757 O O . PRO A 1 102 ? -14.724 -4.052 18.191 1.00 93.06 102 PRO A O 1
ATOM 760 N N . LEU A 1 103 ? -15.277 -6.222 18.472 1.00 91.75 103 LEU A N 1
ATOM 761 C CA . LEU A 1 103 ? -15.407 -6.176 19.923 1.00 91.75 103 LEU A CA 1
ATOM 762 C C . LEU A 1 103 ? -14.052 -5.835 20.555 1.00 91.75 103 LEU A C 1
ATOM 764 O O . LEU A 1 103 ? -13.057 -6.534 20.347 1.00 91.75 103 LEU A O 1
ATOM 768 N N . GLY A 1 104 ? -14.016 -4.752 21.322 1.00 88.38 104 GLY A N 1
ATOM 769 C CA . GLY A 1 104 ? -12.825 -4.173 21.938 1.00 88.38 104 GLY A CA 1
ATOM 770 C C . GLY A 1 104 ? -11.915 -3.395 20.981 1.00 88.38 104 GLY A C 1
ATOM 771 O O . GLY A 1 104 ? -10.818 -3.016 21.391 1.00 88.38 104 GLY A O 1
ATOM 772 N N . ARG A 1 105 ? -12.300 -3.208 19.709 1.00 93.88 105 ARG A N 1
ATOM 773 C CA . ARG A 1 105 ? -11.474 -2.527 18.692 1.00 93.88 105 ARG A CA 1
ATOM 774 C C . ARG A 1 105 ? -12.160 -1.360 18.008 1.00 93.88 105 ARG A C 1
ATOM 776 O O . ARG A 1 105 ? -11.471 -0.421 17.615 1.00 93.88 105 ARG A O 1
ATOM 783 N N . TRP A 1 106 ? -13.474 -1.419 17.818 1.00 95.38 106 TRP A N 1
ATOM 784 C CA . TRP A 1 106 ? -14.221 -0.419 17.051 1.00 95.38 106 TRP A CA 1
ATOM 785 C C . TRP A 1 106 ? -15.322 0.265 17.833 1.00 95.38 106 TRP A C 1
ATOM 787 O O . TRP A 1 106 ? -16.164 0.919 17.229 1.00 95.38 106 TRP A O 1
ATOM 797 N N . GLU A 1 107 ? -15.298 0.183 19.160 1.00 95.44 107 GLU A N 1
ATOM 798 C CA . GLU A 1 107 ? -16.129 1.029 20.007 1.00 95.44 107 GLU A CA 1
ATOM 799 C C . GLU A 1 107 ? -15.986 2.504 19.606 1.00 95.44 107 GLU A C 1
ATOM 801 O O . GLU A 1 107 ? -14.897 2.934 19.214 1.00 95.44 107 GLU A O 1
ATOM 806 N N . PRO A 1 108 ? -17.057 3.307 19.701 1.00 97.44 108 PRO A N 1
ATOM 807 C CA . PRO A 1 108 ? -16.968 4.734 19.434 1.00 97.44 108 PRO A CA 1
ATOM 808 C C . PRO A 1 108 ? -15.875 5.397 20.280 1.00 97.44 108 PRO A C 1
ATOM 810 O O . PRO A 1 108 ? -15.858 5.260 21.504 1.00 97.44 108 PRO A O 1
ATOM 813 N N . GLY A 1 109 ? -14.992 6.154 19.630 1.00 97.31 109 GLY A N 1
ATOM 814 C CA . GLY A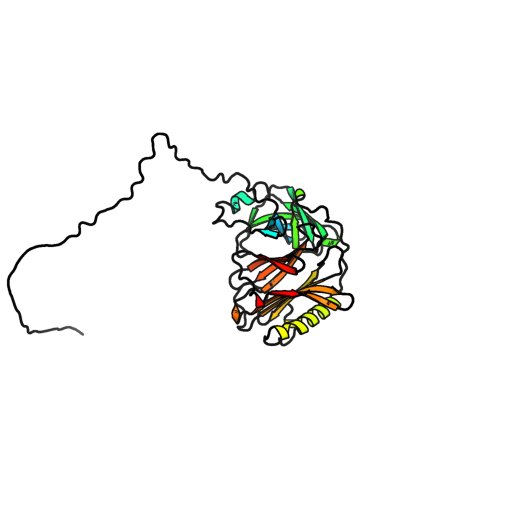 1 109 ? -13.899 6.864 20.296 1.00 97.31 109 GLY A CA 1
ATOM 815 C C . GLY A 1 109 ? -12.590 6.083 20.414 1.00 97.31 109 GLY A C 1
ATOM 816 O O . GLY A 1 109 ? -11.623 6.654 20.911 1.00 97.31 109 GLY A O 1
ATOM 817 N N . THR A 1 110 ? -12.514 4.834 19.945 1.00 97.69 110 THR A N 1
ATOM 818 C CA . THR A 1 110 ? -11.237 4.112 19.871 1.00 97.69 110 THR A CA 1
ATOM 819 C C . THR A 1 110 ? -10.293 4.805 18.891 1.00 97.69 110 THR A C 1
ATOM 821 O O . THR A 1 110 ? -10.649 5.107 17.748 1.00 97.69 110 THR A O 1
ATOM 824 N N . GLU A 1 111 ? -9.072 5.069 19.352 1.00 97.88 111 GLU A N 1
ATOM 825 C CA . GLU A 1 111 ? -8.079 5.843 18.614 1.00 97.88 111 GLU A CA 1
ATOM 826 C C . GLU A 1 111 ? -7.003 4.961 17.982 1.00 97.88 111 GLU A C 1
ATOM 828 O O . GLU A 1 111 ? -6.551 3.972 18.560 1.00 97.88 111 GLU A O 1
ATOM 833 N N . PHE A 1 112 ? -6.530 5.386 16.814 1.00 98.06 112 PHE A N 1
ATOM 834 C CA . PHE A 1 112 ? -5.404 4.796 16.104 1.00 98.06 112 PHE A CA 1
ATOM 835 C C . PHE A 1 112 ? -4.447 5.903 15.673 1.00 98.06 112 PHE A C 1
ATOM 837 O O . PHE A 1 112 ? -4.862 6.924 15.120 1.00 98.06 112 PHE A O 1
ATOM 844 N N . THR A 1 113 ? -3.151 5.706 15.898 1.00 96.81 113 THR A N 1
ATOM 845 C CA . THR A 1 113 ? -2.133 6.645 15.422 1.00 96.81 113 THR A CA 1
ATOM 846 C C . THR A 1 113 ? -1.881 6.409 13.942 1.00 96.81 113 THR A C 1
ATOM 848 O O . THR A 1 113 ? -1.588 5.286 13.541 1.00 96.81 113 THR A O 1
ATOM 851 N N . LEU A 1 114 ? -1.983 7.471 13.140 1.00 95.19 114 LEU A N 1
ATOM 852 C CA . LEU A 1 114 ? -1.786 7.428 11.694 1.00 95.19 114 LEU A CA 1
ATOM 853 C C . LEU A 1 114 ? -0.349 7.759 11.314 1.00 95.19 114 LEU A C 1
ATOM 855 O O . LEU A 1 114 ? 0.232 8.722 11.826 1.00 95.19 114 LEU A O 1
ATOM 859 N N . PHE A 1 115 ? 0.162 7.036 10.325 1.00 91.00 115 PHE A N 1
ATOM 860 C CA . PHE A 1 115 ? 1.475 7.226 9.731 1.00 91.00 115 PHE A CA 1
ATOM 861 C C . PHE A 1 115 ? 1.377 7.368 8.214 1.00 91.00 115 PHE A C 1
ATOM 863 O O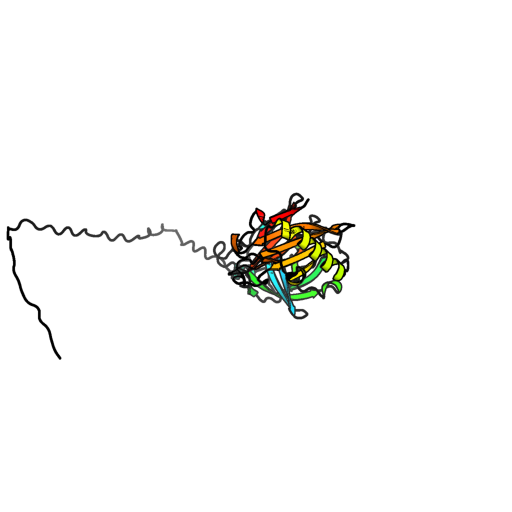 . PHE A 1 115 ? 0.708 6.582 7.543 1.00 91.00 115 PHE A O 1
ATOM 870 N N . ALA A 1 116 ? 2.082 8.354 7.669 1.00 85.88 116 ALA A N 1
ATOM 871 C CA . ALA A 1 116 ? 2.296 8.513 6.236 1.00 85.88 116 ALA A CA 1
ATOM 872 C C . ALA A 1 116 ? 3.797 8.651 5.995 1.00 85.88 116 ALA A C 1
ATOM 874 O O . ALA A 1 116 ? 4.432 9.475 6.641 1.00 85.88 116 ALA A O 1
ATOM 875 N N . GLN A 1 117 ? 4.365 7.860 5.084 1.00 77.12 117 GLN A N 1
ATOM 876 C CA . GLN A 1 117 ? 5.792 7.933 4.730 1.00 77.12 117 GLN A CA 1
ATOM 877 C C . GLN A 1 117 ? 6.728 7.888 5.953 1.00 77.12 117 GLN A C 1
ATOM 879 O O . GLN A 1 117 ? 7.660 8.680 6.074 1.00 77.12 117 GLN A O 1
ATOM 884 N N . GLY A 1 118 ? 6.433 7.006 6.911 1.00 76.00 118 GLY A N 1
ATOM 885 C CA . GLY A 1 118 ? 7.215 6.868 8.142 1.00 76.00 118 GLY A CA 1
ATOM 886 C C . GLY A 1 118 ? 6.978 7.940 9.213 1.00 76.00 118 GLY A C 1
ATOM 887 O O . GLY A 1 118 ? 7.486 7.778 10.318 1.00 76.00 118 GLY A O 1
ATOM 888 N N . VAL A 1 119 ? 6.181 8.988 8.961 1.00 81.44 119 VAL A N 1
ATOM 889 C CA . VAL A 1 119 ? 5.913 10.051 9.948 1.00 81.44 119 VAL A CA 1
ATOM 890 C C . VAL A 1 119 ? 4.525 9.984 10.545 1.00 81.44 119 VAL A C 1
ATOM 892 O O . VAL A 1 119 ? 3.554 9.687 9.851 1.00 81.44 119 VAL A O 1
ATOM 895 N N . ARG A 1 120 ? 4.409 10.363 11.826 1.00 88.31 120 ARG A N 1
ATOM 896 C CA . ARG A 1 120 ? 3.108 10.556 12.477 1.00 88.31 120 ARG A CA 1
ATOM 897 C C . ARG A 1 120 ? 2.313 11.631 11.738 1.00 88.31 120 ARG A C 1
ATOM 899 O O . ARG A 1 120 ? 2.674 12.812 11.779 1.00 88.31 120 ARG A O 1
ATOM 906 N N . ALA A 1 121 ? 1.225 11.210 11.107 1.00 90.44 121 ALA A N 1
ATOM 907 C CA . ALA A 1 121 ? 0.358 12.010 10.254 1.00 90.44 121 ALA A CA 1
ATOM 908 C C . ALA A 1 121 ? -0.875 12.546 10.993 1.00 90.44 121 ALA A C 1
ATOM 910 O O . ALA A 1 121 ? -1.378 13.610 10.639 1.00 90.44 121 ALA A O 1
ATOM 911 N N . GLY A 1 122 ? -1.344 11.852 12.032 1.00 94.12 122 GLY A N 1
ATOM 912 C CA . GLY A 1 122 ? -2.565 12.229 12.740 1.00 94.12 122 GLY A CA 1
ATOM 913 C C . GLY A 1 122 ? -3.136 11.109 13.601 1.00 94.12 122 GLY A C 1
ATOM 914 O O . GLY A 1 122 ? -2.407 10.200 14.007 1.00 94.12 122 GLY A O 1
ATOM 915 N N . THR A 1 123 ? -4.442 11.182 13.838 1.00 97.19 123 THR A N 1
ATOM 916 C CA . THR A 1 123 ? -5.221 10.181 14.575 1.00 97.19 123 THR A CA 1
ATOM 917 C C . THR A 1 123 ? -6.462 9.797 13.768 1.00 97.19 123 THR A C 1
ATOM 919 O O . THR A 1 123 ? -7.094 10.659 13.161 1.00 97.19 123 THR A O 1
ATOM 922 N N . PHE A 1 124 ? -6.813 8.514 13.756 1.00 98.38 124 PHE A N 1
ATOM 923 C CA . PHE A 1 124 ? -8.117 8.021 13.314 1.00 98.38 124 PHE A CA 1
ATOM 924 C C . PHE A 1 124 ? -8.944 7.638 14.538 1.00 98.38 124 PHE A C 1
ATOM 926 O O . PHE A 1 124 ? -8.412 7.034 15.467 1.00 98.38 124 PHE A O 1
ATOM 933 N N . ILE A 1 125 ? -10.224 8.003 14.538 1.00 98.25 125 ILE A N 1
ATOM 934 C CA . ILE A 1 125 ? -11.132 7.802 15.666 1.00 98.25 125 ILE A CA 1
ATOM 935 C C . ILE A 1 125 ? -12.399 7.135 15.144 1.00 98.25 125 ILE A C 1
ATOM 937 O O . ILE A 1 125 ? -13.127 7.729 14.343 1.00 98.25 125 ILE A O 1
ATOM 941 N N . THR A 1 126 ? -12.656 5.913 15.604 1.00 97.94 126 THR A N 1
ATOM 942 C CA . THR A 1 126 ? -13.823 5.105 15.222 1.00 97.94 126 THR A CA 1
ATOM 943 C C . THR A 1 126 ? -15.126 5.754 15.684 1.00 97.94 126 THR A C 1
ATOM 945 O O . THR A 1 126 ? -15.189 6.391 16.741 1.00 97.94 126 THR A O 1
ATOM 948 N N . ASP A 1 127 ? -16.194 5.572 14.910 1.00 96.81 127 ASP A N 1
ATOM 949 C CA . ASP A 1 127 ? -17.539 6.035 15.274 1.00 96.81 127 ASP A CA 1
ATOM 950 C C . ASP A 1 127 ? -18.451 4.927 15.837 1.00 96.81 127 ASP A C 1
ATOM 952 O O . ASP A 1 127 ? -19.570 5.217 16.260 1.00 96.81 127 ASP A O 1
ATOM 956 N N . GLY A 1 128 ? -17.973 3.678 15.898 1.00 95.00 128 GLY A N 1
ATOM 957 C CA . GLY A 1 128 ? -18.773 2.510 16.290 1.00 95.00 128 GLY A CA 1
ATOM 958 C C . GLY A 1 128 ? -19.250 1.651 15.121 1.00 95.00 128 GLY A C 1
ATOM 959 O O . GLY A 1 128 ? -19.687 0.519 15.328 1.00 95.00 128 GLY A O 1
ATOM 960 N N . THR A 1 129 ? -19.188 2.171 13.898 1.00 94.81 129 THR A N 1
ATOM 961 C CA . THR A 1 129 ? -19.681 1.487 12.704 1.00 94.81 129 THR A CA 1
ATOM 962 C C . THR A 1 129 ? -18.700 0.409 12.284 1.00 94.81 129 THR A C 1
ATOM 964 O O . THR A 1 129 ? -17.508 0.667 12.099 1.00 94.81 129 THR A O 1
ATOM 967 N N . SER A 1 130 ? -19.224 -0.802 12.097 1.00 93.88 130 SER A N 1
ATOM 968 C CA . SER A 1 130 ? -18.472 -1.946 11.598 1.00 93.88 130 SER A CA 1
ATOM 969 C C . SER A 1 130 ? -19.174 -2.576 10.403 1.00 93.88 130 SER A C 1
ATOM 971 O O . SER A 1 130 ? -20.400 -2.665 10.347 1.00 93.88 130 SER A O 1
ATOM 973 N N . GLU A 1 131 ? -18.375 -2.988 9.433 1.00 94.81 131 GLU A N 1
ATOM 974 C CA . GLU A 1 131 ? -18.798 -3.554 8.162 1.00 94.81 131 GLU A CA 1
ATOM 975 C C . GLU A 1 131 ? -17.846 -4.684 7.762 1.00 94.81 131 GLU A C 1
ATOM 977 O O . GLU A 1 131 ? -16.806 -4.907 8.384 1.00 94.81 131 GLU A O 1
ATOM 982 N N . VAL A 1 132 ? -18.179 -5.387 6.684 1.00 94.38 132 VAL A N 1
ATOM 983 C CA . VAL A 1 132 ? -17.274 -6.348 6.054 1.00 94.38 132 VAL A CA 1
ATOM 984 C C . VAL A 1 132 ? -16.777 -5.754 4.745 1.00 94.38 132 VAL A C 1
ATOM 986 O O . VAL A 1 132 ? -17.560 -5.493 3.833 1.00 94.38 132 VAL A O 1
ATOM 989 N N . ASP A 1 133 ? -15.465 -5.574 4.642 1.00 93.19 133 ASP A N 1
ATOM 990 C CA . ASP A 1 133 ? -14.797 -5.246 3.396 1.00 93.19 133 ASP A CA 1
ATOM 991 C C . ASP A 1 133 ? -14.466 -6.518 2.608 1.00 93.19 133 ASP A C 1
ATOM 993 O O . ASP A 1 133 ? -13.632 -7.333 3.008 1.00 93.19 133 ASP A O 1
ATOM 997 N N . ALA A 1 134 ? -15.117 -6.668 1.457 1.00 91.88 134 ALA A N 1
ATOM 998 C CA . ALA A 1 134 ? -14.864 -7.732 0.488 1.00 91.88 134 ALA A CA 1
ATOM 999 C C . ALA A 1 134 ? -14.036 -7.242 -0.718 1.00 91.88 134 ALA A C 1
ATOM 1001 O O . ALA A 1 134 ? -14.050 -7.863 -1.781 1.00 91.88 134 ALA A O 1
ATOM 1002 N N . SER A 1 135 ? -13.351 -6.099 -0.592 1.00 89.69 135 SER A N 1
ATOM 1003 C CA . SER A 1 135 ? -12.550 -5.517 -1.669 1.00 89.69 135 SER A CA 1
ATOM 1004 C C . SER A 1 135 ? -11.285 -6.323 -1.975 1.00 89.69 135 SER A C 1
ATOM 1006 O O . SER A 1 135 ? -10.855 -6.342 -3.134 1.00 89.69 135 SER A O 1
ATOM 1008 N N . THR A 1 136 ? -10.709 -6.993 -0.971 1.00 92.00 136 THR A N 1
ATOM 1009 C CA . THR A 1 136 ? -9.551 -7.892 -1.105 1.00 92.00 136 THR A CA 1
ATOM 1010 C C . THR A 1 136 ? -9.970 -9.359 -1.182 1.00 92.00 136 THR A C 1
ATOM 1012 O O . THR A 1 136 ? -11.119 -9.705 -0.926 1.00 92.00 136 THR A O 1
ATOM 1015 N N . CYS A 1 137 ? -9.041 -10.244 -1.548 1.00 90.94 137 CYS A N 1
ATOM 1016 C CA . CYS A 1 137 ? -9.319 -11.668 -1.731 1.00 90.94 137 CYS A CA 1
ATOM 1017 C C . CYS A 1 137 ? -9.750 -12.373 -0.436 1.00 90.94 137 CYS A C 1
ATOM 1019 O O . CYS A 1 137 ? -10.419 -13.402 -0.495 1.00 90.94 137 CYS A O 1
ATOM 1021 N N . GLN A 1 138 ? -9.406 -11.802 0.718 1.00 88.62 138 GLN A N 1
ATOM 1022 C CA . GLN A 1 138 ? -9.919 -12.194 2.021 1.00 88.62 138 GLN A CA 1
ATOM 1023 C C . GLN A 1 138 ? -10.906 -11.128 2.499 1.00 88.62 138 GLN A C 1
ATOM 1025 O O . GLN A 1 138 ? -10.575 -9.942 2.520 1.00 88.62 138 GLN A O 1
ATOM 1030 N N . ALA A 1 139 ? -12.111 -11.546 2.892 1.00 91.19 139 ALA A N 1
ATOM 1031 C CA . ALA A 1 139 ? -13.054 -10.648 3.546 1.00 91.19 139 ALA A CA 1
ATOM 1032 C C . ALA A 1 139 ? -12.465 -10.198 4.887 1.00 91.19 139 ALA A C 1
ATOM 1034 O O . ALA A 1 139 ? -12.042 -11.027 5.697 1.00 91.19 139 ALA A O 1
ATOM 1035 N N . ARG A 1 140 ? -12.429 -8.887 5.110 1.00 92.69 140 ARG A N 1
ATOM 1036 C CA . ARG A 1 140 ? -11.882 -8.278 6.320 1.00 92.69 140 ARG A CA 1
ATOM 1037 C C . ARG A 1 140 ? -12.975 -7.518 7.035 1.00 92.69 140 ARG A C 1
ATOM 1039 O O . ARG A 1 140 ? -13.857 -6.959 6.390 1.00 92.69 140 ARG A O 1
ATOM 1046 N N . PRO A 1 141 ? -12.922 -7.453 8.359 1.00 95.06 141 PRO A N 1
ATOM 1047 C CA . PRO A 1 141 ? -13.812 -6.566 9.062 1.00 95.06 141 PRO A CA 1
ATOM 1048 C C . PRO A 1 141 ? -13.277 -5.121 8.815 1.00 95.06 141 PRO A C 1
ATOM 1050 O O . PRO A 1 141 ? -12.064 -4.902 8.737 1.00 95.06 141 PRO A O 1
ATOM 1053 N N . ARG A 1 142 ? -14.166 -4.138 8.674 1.00 96.62 142 ARG A N 1
ATOM 1054 C CA . ARG A 1 142 ? -13.868 -2.726 8.377 1.00 96.62 142 ARG A CA 1
ATOM 1055 C C . ARG A 1 142 ? -14.582 -1.834 9.378 1.00 96.62 142 ARG A C 1
ATOM 1057 O O . ARG A 1 142 ? -15.743 -2.081 9.679 1.00 96.62 142 ARG A O 1
ATOM 1064 N N . ALA A 1 143 ? -13.925 -0.769 9.823 1.00 97.38 143 ALA A N 1
ATOM 1065 C CA . ALA A 1 143 ? -14.573 0.291 10.592 1.00 97.38 143 ALA A CA 1
ATOM 1066 C C . ALA A 1 143 ? -14.580 1.613 9.830 1.00 97.38 143 ALA A C 1
ATOM 1068 O O . ALA A 1 143 ? -13.722 1.856 8.975 1.00 97.38 143 ALA A O 1
ATOM 1069 N N . VAL A 1 144 ? -15.527 2.477 10.187 1.00 97.31 144 VAL A N 1
ATOM 1070 C CA . VAL A 1 144 ? -15.604 3.867 9.727 1.00 97.31 144 VAL A CA 1
ATOM 1071 C C . VAL A 1 144 ? -15.339 4.803 10.905 1.00 97.31 144 VAL A C 1
ATOM 1073 O O . VAL A 1 144 ? -15.483 4.446 12.078 1.00 97.31 144 VAL A O 1
ATOM 1076 N N . GLY A 1 145 ? -14.830 5.986 10.593 1.00 97.31 145 GLY A N 1
ATOM 1077 C CA . GLY A 1 145 ? -14.532 6.988 11.592 1.00 97.31 145 GLY A CA 1
ATOM 1078 C C . GLY A 1 145 ? -14.042 8.285 10.980 1.00 97.31 145 GLY A C 1
ATOM 1079 O O . GLY A 1 145 ? -14.019 8.473 9.759 1.00 97.31 145 GLY A O 1
ATOM 1080 N N . ARG A 1 146 ? -13.617 9.186 11.859 1.00 97.31 146 ARG A N 1
ATOM 1081 C CA . ARG A 1 146 ? -13.043 10.475 11.475 1.00 97.31 146 ARG A CA 1
ATOM 1082 C C . ARG A 1 146 ? -11.526 10.456 11.571 1.00 97.31 146 ARG A C 1
ATOM 1084 O O . ARG A 1 146 ? -10.955 9.700 12.356 1.00 97.31 146 ARG A O 1
ATOM 1091 N N . ILE A 1 147 ? -10.883 11.340 10.819 1.00 97.19 147 ILE A N 1
ATOM 1092 C CA . ILE A 1 147 ? -9.445 11.590 10.915 1.00 97.19 147 ILE A CA 1
ATOM 1093 C C . ILE A 1 147 ? -9.159 13.009 11.388 1.00 97.19 147 ILE A C 1
ATOM 1095 O O . ILE A 1 147 ? -9.808 13.971 10.983 1.00 97.19 147 ILE A O 1
ATOM 1099 N N . GLU A 1 148 ? -8.127 13.132 12.208 1.00 96.00 148 GLU A N 1
ATOM 1100 C CA . GLU A 1 148 ? -7.574 14.398 12.670 1.00 96.00 148 GLU A CA 1
ATOM 1101 C C . GLU A 1 148 ? -6.115 14.452 12.216 1.00 96.00 148 GLU A C 1
ATOM 1103 O O . GLU A 1 148 ? -5.228 13.824 12.800 1.00 96.00 148 GLU A O 1
ATOM 1108 N N . LEU A 1 149 ? -5.881 15.146 11.099 1.00 93.31 149 LEU A N 1
ATOM 1109 C CA . LEU A 1 149 ? -4.581 15.197 10.436 1.00 93.31 149 LEU A CA 1
ATOM 1110 C C . LEU A 1 149 ? -3.768 16.413 10.872 1.00 93.31 149 LEU A C 1
ATOM 1112 O O . LEU A 1 149 ? -4.284 17.508 11.094 1.00 93.31 149 LEU A O 1
ATOM 1116 N N . ARG A 1 150 ? -2.450 16.231 10.905 1.00 90.75 150 ARG A N 1
ATOM 1117 C CA . ARG A 1 150 ? -1.497 17.339 10.969 1.00 90.75 150 ARG A CA 1
ATOM 1118 C C . ARG A 1 150 ? -1.497 18.091 9.629 1.00 90.75 150 ARG A C 1
ATOM 1120 O O . ARG A 1 150 ? -1.692 17.450 8.595 1.00 90.75 150 ARG A O 1
ATOM 1127 N N . PRO A 1 151 ? -1.199 19.405 9.610 1.00 86.88 151 PRO A N 1
ATOM 1128 C CA . PRO A 1 151 ? -1.210 20.207 8.380 1.00 86.88 151 PRO A CA 1
ATOM 1129 C C . PRO A 1 151 ? -0.391 19.603 7.228 1.00 86.88 151 PRO A C 1
ATOM 1131 O O . PRO A 1 151 ? -0.854 19.564 6.092 1.00 86.88 151 PRO A O 1
ATOM 1134 N N . GLU A 1 152 ? 0.779 19.045 7.546 1.00 82.00 152 GLU A N 1
ATOM 1135 C CA . GLU A 1 152 ? 1.709 18.419 6.591 1.00 82.00 152 GLU A CA 1
ATOM 1136 C C . GLU A 1 152 ? 1.114 17.189 5.869 1.00 82.00 152 GLU A C 1
ATOM 1138 O O . GLU A 1 152 ? 1.575 16.804 4.798 1.00 82.00 152 GLU A O 1
ATOM 1143 N N . ALA A 1 153 ? 0.105 16.542 6.463 1.00 86.88 153 ALA A N 1
ATOM 1144 C CA . ALA A 1 153 ? -0.463 15.281 5.991 1.00 86.88 153 ALA A CA 1
ATOM 1145 C C . ALA A 1 153 ? -1.815 15.445 5.278 1.00 86.88 153 ALA A C 1
ATOM 1147 O O . ALA A 1 153 ? -2.380 14.459 4.813 1.00 86.88 153 ALA A O 1
ATOM 1148 N N . VAL A 1 154 ? -2.344 16.670 5.159 1.00 86.88 154 VAL A N 1
ATOM 1149 C CA . VAL A 1 154 ? -3.694 16.929 4.618 1.00 86.88 154 VAL A CA 1
ATOM 1150 C C . VAL A 1 154 ? -3.862 16.441 3.175 1.00 86.88 154 VAL A C 1
ATOM 1152 O O . VAL A 1 154 ? -4.964 16.056 2.780 1.00 86.88 154 VAL A O 1
ATOM 1155 N N . SER A 1 155 ? -2.790 16.410 2.381 1.00 85.38 155 SER A N 1
ATOM 1156 C CA . SER A 1 155 ? -2.816 15.911 0.999 1.00 85.38 155 SER A CA 1
ATOM 1157 C C . SER A 1 155 ? -2.806 14.380 0.888 1.00 85.38 155 SER A C 1
ATOM 1159 O O . SER A 1 155 ? -3.100 13.849 -0.183 1.00 85.38 155 SER A O 1
ATOM 1161 N N . GLN A 1 156 ? -2.503 13.663 1.972 1.00 87.94 156 GLN A N 1
ATOM 1162 C CA . GLN A 1 156 ? -2.398 12.206 1.974 1.00 87.94 156 GLN A CA 1
ATOM 1163 C C . GLN A 1 156 ? -3.783 11.551 2.002 1.00 87.94 156 GLN A C 1
ATOM 1165 O O . GLN A 1 156 ? -4.709 12.036 2.650 1.00 87.94 156 GLN A O 1
ATOM 1170 N N . GLN A 1 157 ? -3.923 10.438 1.282 1.00 91.81 157 GLN A N 1
ATOM 1171 C CA . GLN A 1 157 ? -5.178 9.675 1.198 1.00 91.81 157 GLN A CA 1
ATOM 1172 C C . GLN A 1 157 ? -5.107 8.324 1.910 1.00 91.81 157 GLN A C 1
ATOM 1174 O O . GLN A 1 157 ? -6.143 7.738 2.215 1.00 91.81 157 GLN A O 1
ATOM 1179 N N . ARG A 1 158 ? -3.895 7.816 2.148 1.00 93.94 158 ARG A N 1
ATOM 1180 C CA . ARG A 1 158 ? -3.655 6.488 2.709 1.00 93.94 158 ARG A CA 1
ATOM 1181 C C . ARG A 1 158 ? -2.640 6.572 3.825 1.00 93.94 158 A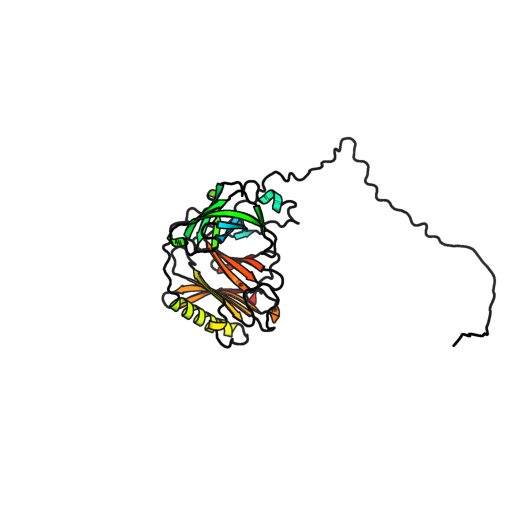RG A C 1
ATOM 1183 O O . ARG A 1 158 ? -1.649 7.292 3.711 1.00 93.94 158 ARG A O 1
ATOM 1190 N N . PHE A 1 159 ? -2.893 5.807 4.872 1.00 94.81 159 PHE A N 1
ATOM 1191 C CA . PHE A 1 159 ? -2.080 5.789 6.073 1.00 94.81 159 PHE A CA 1
ATOM 1192 C C . PHE A 1 159 ? -1.934 4.356 6.562 1.00 94.81 159 PHE A C 1
ATOM 1194 O O . PHE A 1 159 ? -2.862 3.555 6.452 1.00 94.81 159 PHE A O 1
ATOM 1201 N N . LEU A 1 160 ? -0.782 4.050 7.145 1.00 95.81 160 LEU A N 1
ATOM 1202 C CA . LEU A 1 160 ? -0.684 2.914 8.052 1.00 95.81 160 LEU A CA 1
ATOM 1203 C C . LEU A 1 160 ? -1.093 3.369 9.445 1.00 95.81 160 LEU A C 1
ATOM 1205 O O . LEU A 1 160 ? -0.907 4.536 9.793 1.00 95.81 160 LEU A O 1
ATOM 1209 N N . ALA A 1 161 ? -1.660 2.467 10.235 1.00 96.94 161 ALA A N 1
ATOM 1210 C CA . ALA A 1 161 ? -2.086 2.794 11.582 1.00 96.94 161 ALA A CA 1
ATOM 1211 C C . ALA A 1 161 ? -1.794 1.676 12.579 1.00 96.94 161 ALA A C 1
ATOM 1213 O O . ALA A 1 161 ? -1.812 0.492 12.240 1.00 96.94 161 ALA A O 1
ATOM 1214 N N . LEU A 1 162 ? -1.540 2.094 13.815 1.00 96.44 162 LEU A N 1
ATOM 1215 C CA . LEU A 1 162 ? -1.314 1.246 14.982 1.00 96.44 162 LEU A CA 1
ATOM 1216 C C . LEU A 1 162 ? -2.154 1.775 16.143 1.00 96.44 162 LEU A C 1
ATOM 1218 O O . LEU A 1 162 ? -2.497 2.963 16.181 1.00 96.44 162 LEU A O 1
ATOM 1222 N N . THR A 1 163 ? -2.472 0.915 17.108 1.00 95.81 163 THR A N 1
ATOM 1223 C CA . THR A 1 163 ? -3.058 1.402 18.362 1.00 95.81 163 THR A CA 1
ATOM 1224 C C . THR A 1 163 ? -2.011 2.229 19.126 1.00 95.81 163 THR A C 1
ATOM 1226 O O . THR A 1 163 ? -0.814 1.985 18.963 1.00 95.81 163 THR A O 1
ATOM 1229 N N . PRO A 1 164 ? -2.403 3.210 19.962 1.00 93.81 164 PRO A N 1
ATOM 1230 C CA . PRO A 1 164 ? -1.449 4.048 20.689 1.00 93.81 164 PRO A CA 1
ATOM 1231 C C . PRO A 1 164 ? -0.431 3.267 21.531 1.00 93.81 164 PRO A C 1
ATOM 1233 O O . PRO A 1 164 ? 0.702 3.716 21.674 1.00 93.81 164 PRO A O 1
ATOM 1236 N N . VAL A 1 165 ? -0.818 2.104 22.065 1.00 92.12 165 VAL A N 1
ATOM 1237 C CA . VAL A 1 165 ? 0.064 1.247 22.874 1.00 92.12 165 VAL A CA 1
ATOM 1238 C C . VAL A 1 165 ? 1.078 0.462 22.037 1.00 92.12 165 VAL A C 1
ATOM 1240 O O . VAL A 1 165 ? 2.105 0.057 22.571 1.00 92.12 165 VAL A O 1
ATOM 1243 N N . ASP A 1 166 ? 0.812 0.288 20.740 1.00 92.69 166 ASP A N 1
ATOM 1244 C CA . ASP A 1 166 ? 1.666 -0.448 19.801 1.00 92.69 166 ASP A CA 1
ATOM 1245 C C . ASP A 1 166 ? 2.645 0.465 19.041 1.00 92.69 166 ASP A C 1
ATOM 1247 O O . ASP A 1 166 ? 3.468 -0.019 18.268 1.00 92.69 166 ASP A O 1
ATOM 1251 N N . VAL A 1 167 ? 2.559 1.790 19.216 1.00 90.25 167 VAL A N 1
ATOM 1252 C CA . VAL A 1 167 ? 3.438 2.740 18.519 1.00 90.25 167 VAL A CA 1
ATOM 1253 C C . VAL A 1 167 ? 4.884 2.590 19.013 1.00 90.25 167 VAL A C 1
ATOM 1255 O O . VAL A 1 167 ? 5.139 2.790 20.204 1.00 90.25 167 VAL A O 1
ATOM 1258 N N . PRO A 1 168 ? 5.864 2.333 18.123 1.00 83.62 168 PRO A N 1
ATOM 1259 C CA . PRO A 1 168 ? 7.261 2.237 18.525 1.00 83.62 168 PRO A CA 1
ATOM 1260 C C . PRO A 1 168 ? 7.792 3.557 19.093 1.00 83.62 168 PRO A C 1
ATOM 1262 O O . PRO A 1 168 ? 7.568 4.632 18.527 1.00 83.62 168 PRO A O 1
ATOM 1265 N N . SER A 1 169 ? 8.579 3.478 20.169 1.00 69.94 169 SER A N 1
ATOM 1266 C CA . SER A 1 169 ? 9.176 4.639 20.851 1.00 69.94 169 SER A CA 1
ATOM 1267 C C . SER A 1 169 ? 10.082 5.500 19.957 1.00 69.94 169 SER A C 1
ATOM 1269 O O . SER A 1 169 ? 10.314 6.667 20.263 1.00 69.94 169 SER A O 1
ATOM 1271 N N . SER A 1 170 ? 10.603 4.942 18.860 1.00 62.84 170 SER A N 1
ATOM 1272 C CA . SER A 1 170 ? 11.464 5.613 17.876 1.00 62.84 170 SER A CA 1
ATOM 1273 C C . SER A 1 170 ? 10.698 6.418 16.816 1.00 62.84 170 SER A C 1
ATOM 1275 O O . SER A 1 170 ? 11.324 6.981 15.918 1.00 62.84 170 SER A O 1
ATOM 1277 N N . SER A 1 171 ? 9.370 6.536 16.930 1.00 60.12 171 SER A N 1
ATOM 1278 C CA . SER A 1 171 ? 8.509 7.301 16.014 1.00 60.12 171 SER A CA 1
ATOM 1279 C C . SER A 1 171 ? 8.684 8.824 16.179 1.00 60.12 171 SER A C 1
ATOM 1281 O O . SER A 1 171 ? 7.782 9.535 16.626 1.00 60.12 171 SER A O 1
ATOM 1283 N N . GLY A 1 172 ? 9.873 9.340 15.866 1.00 50.88 172 GLY A N 1
ATOM 1284 C CA . GLY A 1 172 ? 10.188 10.768 15.874 1.00 50.88 172 GLY A CA 1
ATOM 1285 C C . GLY A 1 172 ? 9.585 11.520 14.677 1.00 50.88 172 GLY A C 1
ATOM 1286 O O . GLY A 1 172 ? 9.152 10.911 13.696 1.00 50.88 172 GLY A O 1
ATOM 1287 N N . PRO A 1 173 ? 9.535 12.863 14.718 1.00 46.72 173 PRO A N 1
ATOM 1288 C CA . PRO A 1 173 ? 9.144 13.646 13.553 1.00 46.72 173 PRO A CA 1
ATOM 1289 C C . PRO A 1 173 ? 10.222 13.515 12.468 1.00 46.72 173 PRO A C 1
ATOM 1291 O O . PRO A 1 173 ? 11.362 13.910 12.697 1.00 46.72 173 PRO A O 1
ATOM 1294 N N . LEU A 1 174 ? 9.873 13.008 11.282 1.00 52.12 174 LEU A N 1
ATOM 1295 C CA . LEU A 1 174 ? 10.704 13.223 10.094 1.00 52.12 174 LEU A CA 1
ATOM 1296 C C . LEU A 1 174 ? 10.204 14.473 9.377 1.00 52.12 174 LEU A C 1
ATOM 1298 O O . LEU A 1 174 ? 9.000 14.729 9.287 1.00 52.12 174 LEU A O 1
ATOM 1302 N N . THR A 1 175 ? 11.143 15.261 8.879 1.00 48.34 175 THR A N 1
ATOM 1303 C CA . THR A 1 175 ? 10.852 16.380 7.990 1.00 48.34 175 THR A CA 1
ATOM 1304 C C . THR A 1 175 ? 10.587 15.802 6.602 1.00 48.34 175 THR A C 1
ATOM 1306 O O . THR A 1 175 ? 11.480 15.142 6.066 1.00 48.34 175 THR A O 1
ATOM 1309 N N . PRO A 1 176 ? 9.412 16.017 5.987 1.00 50.75 176 PRO A N 1
ATOM 1310 C CA . PRO A 1 176 ? 9.217 15.630 4.602 1.00 50.75 176 PRO A CA 1
ATOM 1311 C C . PRO A 1 176 ? 10.202 16.423 3.742 1.00 50.75 176 PRO A C 1
ATOM 1313 O O . PRO A 1 176 ? 10.147 17.653 3.689 1.00 50.75 176 PRO A O 1
ATOM 1316 N N . GLY A 1 177 ? 11.110 15.733 3.058 1.00 50.66 177 GLY A N 1
ATOM 1317 C CA . GLY A 1 177 ? 11.742 16.323 1.891 1.00 50.66 177 GLY A CA 1
ATOM 1318 C C . GLY A 1 177 ? 10.644 16.527 0.855 1.00 50.66 177 GLY A C 1
ATOM 1319 O O . GLY A 1 177 ? 10.083 15.551 0.363 1.00 50.66 177 GLY A O 1
ATOM 1320 N N . LEU A 1 178 ? 10.292 17.776 0.549 1.00 54.75 178 LEU A N 1
ATOM 1321 C CA . LEU A 1 178 ? 9.509 18.072 -0.647 1.00 54.75 178 LEU A CA 1
ATOM 1322 C C . LEU A 1 178 ? 10.338 17.595 -1.839 1.00 54.75 178 LEU A C 1
ATOM 1324 O O . LEU A 1 178 ? 11.373 18.181 -2.149 1.00 54.75 178 LEU A O 1
ATOM 1328 N N . ILE A 1 179 ? 9.921 16.502 -2.468 1.00 62.25 179 ILE A N 1
ATOM 1329 C CA . ILE A 1 179 ? 10.600 15.996 -3.655 1.00 62.25 179 ILE A CA 1
ATOM 1330 C C . ILE A 1 179 ? 9.833 16.497 -4.864 1.00 62.25 179 ILE A C 1
ATOM 1332 O O . ILE A 1 179 ? 8.631 16.276 -4.988 1.00 62.25 179 ILE A O 1
ATOM 1336 N N . GLU A 1 180 ? 10.535 17.180 -5.761 1.00 65.12 180 GLU A N 1
ATOM 1337 C CA . GLU A 1 180 ? 9.942 17.645 -7.006 1.00 65.12 180 GLU A CA 1
ATOM 1338 C C . GLU A 1 180 ? 9.578 16.472 -7.933 1.00 65.12 180 GLU A C 1
ATOM 1340 O O . GLU A 1 180 ? 10.351 15.531 -8.144 1.00 65.12 180 GLU A O 1
ATOM 1345 N N . ASP A 1 181 ? 8.420 16.576 -8.583 1.00 76.25 181 ASP A N 1
ATOM 1346 C CA . ASP A 1 181 ? 7.887 15.537 -9.471 1.00 76.25 181 ASP A CA 1
ATOM 1347 C C . ASP A 1 181 ? 8.736 15.285 -10.726 1.00 76.25 181 ASP A C 1
ATOM 1349 O O . ASP A 1 181 ? 8.675 14.210 -11.329 1.00 76.25 181 ASP A O 1
ATOM 1353 N N . ALA A 1 182 ? 9.468 16.287 -11.223 1.00 81.38 182 ALA A N 1
ATOM 1354 C CA . ALA A 1 182 ? 10.212 16.159 -12.477 1.00 81.38 182 ALA A CA 1
ATOM 1355 C C . ALA A 1 182 ? 11.450 15.241 -12.344 1.00 81.38 182 ALA A C 1
ATOM 1357 O O . ALA A 1 182 ? 11.539 14.282 -13.123 1.00 81.38 182 ALA A O 1
ATOM 1358 N N . PRO A 1 183 ? 12.347 15.438 -11.356 1.00 85.50 183 PRO A N 1
ATOM 1359 C CA . PRO A 1 183 ? 13.440 14.507 -11.070 1.00 85.50 183 PRO A CA 1
ATOM 1360 C C . PRO A 1 183 ? 12.970 13.071 -10.816 1.00 85.50 183 PRO A C 1
ATOM 1362 O O . PRO A 1 183 ? 13.544 12.137 -11.377 1.00 85.50 183 PRO A O 1
ATOM 1365 N N . LEU A 1 184 ? 11.882 12.883 -10.058 1.00 87.88 184 LEU A N 1
ATOM 1366 C CA . LEU A 1 184 ? 11.314 11.555 -9.794 1.00 87.88 184 LEU A CA 1
ATOM 1367 C C . LEU A 1 184 ? 10.854 10.856 -11.073 1.00 87.88 184 LEU A C 1
ATOM 1369 O O . LEU A 1 184 ? 11.149 9.681 -11.293 1.00 87.88 184 LEU A O 1
ATOM 1373 N N . ARG A 1 185 ? 10.162 11.576 -11.966 1.00 92.06 185 ARG A N 1
ATOM 1374 C CA . ARG A 1 185 ? 9.705 11.016 -13.248 1.00 92.06 185 ARG A CA 1
ATOM 1375 C C . ARG A 1 185 ? 10.866 10.607 -14.152 1.00 92.06 185 ARG A C 1
ATOM 1377 O O . ARG A 1 185 ? 10.753 9.588 -14.843 1.00 92.06 185 ARG A O 1
ATOM 1384 N N . ALA A 1 186 ? 11.954 11.376 -14.160 1.00 92.38 186 ALA A N 1
ATOM 1385 C CA . ALA A 1 186 ? 13.167 11.040 -14.901 1.00 92.38 186 ALA A CA 1
ATOM 1386 C C . ALA A 1 186 ? 13.870 9.814 -14.295 1.00 92.38 186 ALA A C 1
ATOM 1388 O O . ALA A 1 186 ? 14.164 8.865 -15.022 1.00 92.38 186 ALA A O 1
ATOM 1389 N N . ALA A 1 187 ? 14.042 9.785 -12.970 1.00 93.38 187 ALA A N 1
ATOM 1390 C CA . ALA A 1 187 ? 14.641 8.668 -12.242 1.00 93.38 187 ALA A CA 1
ATOM 1391 C C . ALA A 1 187 ? 13.876 7.355 -12.459 1.00 93.38 187 ALA A C 1
ATOM 1393 O O . ALA A 1 187 ? 14.466 6.352 -12.858 1.00 93.38 187 ALA A O 1
ATOM 1394 N N . ALA A 1 188 ? 12.551 7.383 -12.304 1.00 95.75 188 ALA A N 1
ATOM 1395 C CA . ALA A 1 188 ? 11.675 6.253 -12.591 1.00 95.75 188 ALA A CA 1
ATOM 1396 C C . ALA A 1 188 ? 11.856 5.732 -14.027 1.00 95.75 188 ALA A C 1
ATOM 1398 O O . ALA A 1 188 ? 11.952 4.526 -14.254 1.00 95.75 188 ALA A O 1
ATOM 1399 N N . THR A 1 189 ? 11.937 6.640 -15.005 1.00 96.25 189 THR A N 1
ATOM 1400 C CA . THR A 1 189 ? 12.150 6.268 -16.412 1.00 96.25 189 THR A CA 1
ATOM 1401 C C . THR A 1 189 ? 13.507 5.587 -16.602 1.00 96.25 189 THR A C 1
ATOM 1403 O O . THR A 1 189 ? 13.568 4.543 -17.246 1.00 96.25 189 THR A O 1
ATOM 1406 N N . GLY A 1 190 ? 14.571 6.126 -15.999 1.00 95.62 190 GLY A N 1
ATOM 1407 C CA . GLY A 1 190 ? 15.909 5.531 -16.041 1.00 95.62 190 GLY A CA 1
ATOM 1408 C C . GLY A 1 190 ? 15.974 4.148 -15.384 1.00 95.62 190 GLY A C 1
ATOM 1409 O O . GLY A 1 190 ? 16.590 3.237 -15.932 1.00 95.62 190 GLY A O 1
ATOM 1410 N N . LEU A 1 191 ? 15.289 3.949 -14.254 1.00 96.69 191 LEU A N 1
ATOM 1411 C CA . LEU A 1 191 ? 15.185 2.640 -13.597 1.00 96.69 191 LEU A CA 1
ATOM 1412 C C . LEU A 1 191 ? 14.512 1.603 -14.504 1.00 96.69 191 LEU A C 1
ATOM 1414 O O . LEU A 1 191 ? 15.056 0.520 -14.705 1.00 96.69 191 LEU A O 1
ATOM 1418 N N . ALA A 1 192 ? 13.379 1.948 -15.120 1.00 97.12 192 ALA A N 1
ATOM 1419 C CA . ALA A 1 192 ? 12.708 1.060 -16.068 1.00 97.12 192 ALA A CA 1
ATOM 1420 C C . ALA A 1 192 ? 13.567 0.771 -17.311 1.00 97.12 192 ALA A C 1
ATOM 1422 O O . ALA A 1 192 ? 13.575 -0.360 -17.792 1.00 97.12 192 ALA A O 1
ATOM 1423 N N . GLN A 1 193 ? 14.322 1.757 -17.810 1.00 96.25 193 GLN A N 1
ATOM 1424 C CA . GLN A 1 193 ? 15.237 1.552 -18.937 1.00 96.25 193 GLN A CA 1
ATOM 1425 C C . GLN A 1 193 ? 16.340 0.539 -18.625 1.00 96.25 193 GLN A C 1
ATOM 1427 O O . GLN A 1 193 ? 16.722 -0.219 -19.514 1.00 96.25 193 GLN A O 1
ATOM 1432 N N . ARG A 1 194 ? 16.829 0.519 -17.379 1.00 94.94 194 ARG A N 1
ATOM 1433 C CA . ARG A 1 194 ? 17.825 -0.453 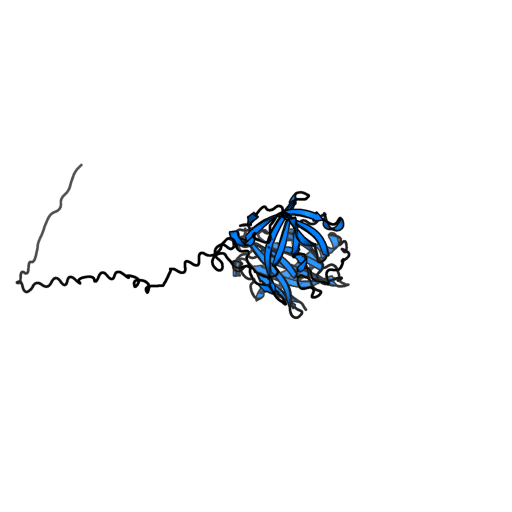-16.913 1.00 94.94 194 ARG A CA 1
ATOM 1434 C C . ARG A 1 194 ? 17.226 -1.834 -16.676 1.00 94.94 194 ARG A C 1
ATOM 1436 O O . ARG A 1 194 ? 17.799 -2.815 -17.126 1.00 94.94 194 ARG A O 1
ATOM 1443 N N . LEU A 1 195 ? 16.077 -1.906 -16.004 1.00 95.62 195 LEU A N 1
ATOM 1444 C CA . LEU A 1 195 ? 15.541 -3.174 -15.507 1.00 95.62 195 LEU A CA 1
ATOM 1445 C C . LEU A 1 195 ? 14.693 -3.934 -16.537 1.00 95.62 195 LEU A C 1
ATOM 1447 O O . LEU A 1 195 ? 14.731 -5.157 -16.544 1.00 95.62 195 LEU A O 1
ATOM 1451 N N . ILE A 1 196 ? 13.969 -3.267 -17.449 1.00 95.12 196 ILE A N 1
ATOM 1452 C CA . ILE A 1 196 ? 13.147 -3.964 -18.464 1.00 95.12 196 ILE A CA 1
ATOM 1453 C C . ILE A 1 196 ? 13.951 -4.922 -19.362 1.00 95.12 196 ILE A C 1
ATOM 145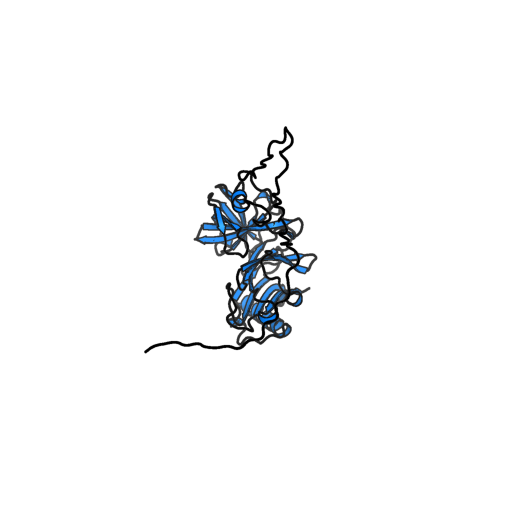5 O O . ILE A 1 196 ? 13.490 -6.050 -19.562 1.00 95.12 196 ILE A O 1
ATOM 1459 N N . PRO A 1 197 ? 15.131 -4.549 -19.894 1.00 94.12 197 PRO A N 1
ATOM 1460 C CA . PRO A 1 197 ? 15.924 -5.447 -20.732 1.00 94.12 197 PRO A CA 1
ATOM 1461 C C . PRO A 1 197 ? 16.349 -6.726 -20.003 1.00 94.12 197 PRO A C 1
ATOM 1463 O O . PRO A 1 197 ? 16.339 -7.803 -20.595 1.00 94.12 197 PRO A O 1
ATOM 1466 N N . GLU A 1 198 ? 16.653 -6.632 -18.706 1.00 91.81 198 GLU A N 1
ATOM 1467 C CA . GLU A 1 198 ? 17.084 -7.768 -17.879 1.00 91.81 198 GLU A CA 1
ATOM 1468 C C . GLU A 1 198 ? 15.987 -8.822 -17.659 1.00 91.81 198 GLU A C 1
ATOM 1470 O O . GLU A 1 198 ? 16.250 -9.905 -17.131 1.00 91.81 198 GLU A O 1
ATOM 1475 N N . MET A 1 199 ? 14.745 -8.502 -18.023 1.00 88.25 199 MET A N 1
ATOM 1476 C CA . MET A 1 199 ? 13.574 -9.356 -17.841 1.00 88.25 199 MET A CA 1
ATOM 1477 C C . MET A 1 199 ? 13.204 -10.153 -19.102 1.00 88.25 199 MET A C 1
ATOM 1479 O O . MET A 1 199 ? 12.285 -10.978 -19.057 1.00 88.25 199 MET A O 1
ATOM 1483 N N . GLY A 1 200 ? 13.881 -9.897 -20.230 1.00 88.75 200 GLY A N 1
ATOM 1484 C CA . GLY A 1 200 ? 13.671 -10.621 -21.488 1.00 88.75 200 GLY A CA 1
ATOM 1485 C C . GLY A 1 200 ? 12.258 -10.486 -22.070 1.00 88.75 200 GLY A C 1
ATOM 1486 O O . GLY A 1 200 ? 11.771 -11.419 -22.709 1.00 88.75 200 GLY A O 1
ATOM 1487 N N . VAL A 1 201 ? 11.575 -9.363 -21.823 1.00 90.94 201 VAL A N 1
ATOM 1488 C CA . VAL A 1 201 ? 10.232 -9.073 -22.359 1.00 90.94 201 VAL A CA 1
ATOM 1489 C C . VAL A 1 201 ? 10.252 -8.109 -23.527 1.00 90.94 201 VAL A C 1
ATOM 1491 O O . VAL A 1 201 ? 11.231 -7.414 -23.792 1.00 90.94 201 VAL A O 1
ATOM 1494 N N . GLN A 1 202 ? 9.115 -8.059 -24.222 1.00 91.31 202 GLN A N 1
ATOM 1495 C CA . GLN A 1 202 ? 8.857 -7.050 -25.230 1.00 91.31 202 GLN A CA 1
ATOM 1496 C C . GLN A 1 202 ? 9.034 -5.646 -24.643 1.00 91.31 202 GLN A C 1
ATOM 1498 O O . GLN A 1 202 ? 8.401 -5.278 -23.654 1.00 91.31 202 GLN A O 1
ATOM 1503 N N . TRP A 1 203 ? 9.852 -4.845 -25.320 1.00 95.31 203 TRP A N 1
ATOM 1504 C CA . TRP A 1 203 ? 10.029 -3.443 -24.985 1.00 95.31 203 TRP A CA 1
ATOM 1505 C C . TRP A 1 203 ? 8.726 -2.650 -25.197 1.00 95.31 203 TRP A C 1
ATOM 1507 O O . TRP A 1 203 ? 8.087 -2.789 -26.251 1.00 95.31 203 TRP A O 1
ATOM 1517 N N . PRO A 1 204 ? 8.314 -1.796 -24.241 1.00 95.00 204 PRO A N 1
ATOM 1518 C CA . PRO A 1 204 ? 7.119 -0.987 -24.401 1.00 95.00 204 PRO A CA 1
ATOM 1519 C C . PRO A 1 204 ? 7.368 0.139 -25.421 1.00 95.00 204 PRO A C 1
ATOM 1521 O O . PRO A 1 204 ? 8.463 0.696 -25.466 1.00 95.00 204 PRO A O 1
ATOM 1524 N N . PRO A 1 205 ? 6.353 0.576 -26.190 1.00 92.94 205 PRO A N 1
ATOM 1525 C CA . PRO A 1 205 ? 6.501 1.708 -27.109 1.00 92.94 205 PRO A CA 1
ATOM 1526 C C . PRO A 1 205 ? 6.938 3.008 -26.417 1.00 92.94 205 PRO A C 1
ATOM 1528 O O . PRO A 1 205 ? 7.585 3.853 -27.025 1.00 92.94 205 PRO A O 1
ATOM 1531 N N . SER A 1 206 ? 6.563 3.179 -25.146 1.00 95.88 206 SER A N 1
ATOM 1532 C CA . SER A 1 206 ? 6.936 4.322 -24.316 1.00 95.88 206 SER A CA 1
ATOM 1533 C C . SER A 1 206 ? 6.916 3.918 -22.843 1.00 95.88 206 SER A C 1
ATOM 1535 O O . SER A 1 206 ? 5.889 3.466 -22.336 1.00 95.88 206 SER A O 1
ATOM 1537 N N . ILE A 1 207 ? 8.045 4.097 -22.148 1.00 96.50 207 ILE A N 1
ATOM 1538 C CA . ILE A 1 207 ? 8.153 3.843 -20.703 1.00 96.50 207 ILE A CA 1
ATOM 1539 C C . ILE A 1 207 ? 7.237 4.776 -19.897 1.00 96.50 207 ILE A C 1
ATOM 1541 O O . ILE A 1 207 ? 6.478 4.276 -19.066 1.00 96.50 207 ILE A O 1
ATOM 1545 N N . PRO A 1 208 ? 7.214 6.102 -20.150 1.00 95.88 208 PRO A N 1
ATOM 1546 C CA . PRO A 1 208 ? 6.272 6.985 -19.468 1.00 95.88 208 PRO A CA 1
ATOM 1547 C C . PRO A 1 208 ? 4.807 6.571 -19.640 1.00 95.88 208 PRO A C 1
ATOM 1549 O O . PRO A 1 208 ? 4.032 6.725 -18.703 1.00 95.88 208 PRO A O 1
ATOM 1552 N N . ALA A 1 209 ? 4.431 6.019 -20.801 1.00 95.31 209 ALA A N 1
ATOM 1553 C CA . ALA A 1 209 ? 3.052 5.610 -21.076 1.00 95.31 209 ALA A CA 1
ATOM 1554 C C . ALA A 1 209 ? 2.605 4.371 -20.283 1.00 95.31 209 ALA A C 1
ATOM 1556 O O . ALA A 1 209 ? 1.408 4.175 -20.080 1.00 95.31 209 ALA A O 1
ATOM 1557 N N . ILE A 1 210 ? 3.551 3.534 -19.845 1.00 96.88 210 ILE A N 1
ATOM 1558 C CA . ILE A 1 210 ? 3.256 2.347 -19.036 1.00 96.88 210 ILE A CA 1
ATOM 1559 C C . ILE A 1 210 ? 3.436 2.593 -17.537 1.00 96.88 210 ILE A C 1
ATOM 1561 O O . ILE A 1 210 ? 3.099 1.719 -16.746 1.00 96.88 210 ILE A O 1
ATOM 1565 N N . ARG A 1 211 ? 3.938 3.761 -17.116 1.00 97.75 211 ARG A N 1
ATOM 1566 C CA . ARG A 1 211 ? 4.004 4.135 -15.697 1.00 97.75 211 ARG A CA 1
ATOM 1567 C C . ARG A 1 211 ? 2.590 4.380 -15.174 1.00 97.75 211 ARG A C 1
ATOM 1569 O O . ARG A 1 211 ? 1.873 5.224 -15.708 1.00 97.75 211 ARG A O 1
ATOM 1576 N N . ARG A 1 212 ? 2.185 3.639 -14.146 1.00 96.88 212 ARG A N 1
ATOM 1577 C CA . ARG A 1 212 ? 0.830 3.688 -13.572 1.00 96.88 212 ARG A CA 1
ATOM 1578 C C . ARG A 1 212 ? 0.773 4.323 -12.196 1.00 96.88 212 ARG A C 1
ATOM 1580 O O . ARG A 1 212 ? -0.254 4.892 -11.853 1.00 96.88 212 ARG A O 1
ATOM 1587 N N . ASP A 1 213 ? 1.860 4.235 -11.449 1.00 95.44 213 ASP A N 1
ATOM 1588 C CA . ASP A 1 213 ? 1.974 4.808 -10.116 1.00 95.44 213 ASP A CA 1
ATOM 1589 C C . ASP A 1 213 ? 3.418 5.252 -9.884 1.00 95.44 213 ASP A C 1
ATOM 1591 O O . ASP A 1 213 ? 4.347 4.612 -10.384 1.00 95.44 213 ASP A O 1
ATOM 1595 N N . LEU A 1 214 ? 3.588 6.373 -9.189 1.00 94.12 214 LEU A N 1
ATOM 1596 C CA . LEU A 1 214 ? 4.874 6.942 -8.798 1.00 94.12 214 LEU A CA 1
ATOM 1597 C C . LEU A 1 214 ? 4.657 7.732 -7.514 1.00 94.12 214 LEU A C 1
ATOM 1599 O O . LEU A 1 214 ? 3.923 8.717 -7.527 1.00 94.12 214 LEU A O 1
ATOM 1603 N N . GLN A 1 215 ? 5.310 7.305 -6.442 1.00 89.94 215 GLN A N 1
ATOM 1604 C CA . GLN A 1 215 ? 5.205 7.930 -5.132 1.00 89.94 215 GLN A CA 1
ATOM 1605 C C . GLN A 1 215 ? 6.606 8.253 -4.609 1.00 89.94 215 GLN A C 1
ATOM 1607 O O . GLN A 1 215 ? 7.478 7.377 -4.651 1.00 89.94 215 GLN A O 1
ATOM 1612 N N . PRO A 1 216 ? 6.847 9.475 -4.108 1.00 87.62 216 PRO A N 1
ATOM 1613 C CA . PRO A 1 216 ? 7.980 9.708 -3.229 1.00 87.62 216 PRO A CA 1
ATOM 1614 C C . PRO A 1 216 ? 7.795 8.905 -1.943 1.00 87.62 216 PRO A C 1
ATOM 1616 O O . PRO A 1 216 ? 6.690 8.845 -1.402 1.00 87.62 216 PRO A O 1
ATOM 1619 N N . ILE A 1 217 ? 8.875 8.312 -1.446 1.00 86.00 217 ILE A N 1
ATOM 1620 C CA . ILE A 1 217 ? 8.865 7.563 -0.188 1.00 86.00 217 ILE A CA 1
ATOM 1621 C C . ILE A 1 217 ? 10.120 7.867 0.623 1.00 86.00 217 ILE A C 1
ATOM 1623 O O . ILE A 1 217 ? 11.063 8.474 0.125 1.00 86.00 217 ILE A O 1
ATOM 1627 N N . VAL A 1 218 ? 10.148 7.423 1.869 1.00 80.94 218 VAL A N 1
ATOM 1628 C CA . VAL A 1 218 ? 11.352 7.404 2.702 1.00 80.94 218 VAL A CA 1
ATOM 1629 C C . VAL A 1 218 ? 11.602 5.942 3.050 1.00 80.94 218 VAL A C 1
ATOM 1631 O O . VAL A 1 218 ? 10.685 5.289 3.536 1.00 80.94 218 VAL A O 1
ATOM 1634 N N . LEU A 1 219 ? 12.787 5.419 2.725 1.00 77.75 219 LEU A N 1
ATOM 1635 C CA . LEU A 1 219 ? 13.149 3.999 2.890 1.00 77.75 219 LEU A CA 1
ATOM 1636 C C . LEU A 1 219 ? 14.117 3.745 4.053 1.00 77.75 219 LEU A C 1
ATOM 1638 O O . LEU A 1 219 ? 14.341 2.604 4.433 1.00 77.75 219 LEU A O 1
ATOM 1642 N N . GLU A 1 220 ? 14.625 4.809 4.665 1.00 73.19 220 GLU A N 1
ATOM 1643 C CA . GLU A 1 220 ? 15.411 4.762 5.892 1.00 73.19 220 GLU A CA 1
ATOM 1644 C C . GLU A 1 220 ? 14.942 5.898 6.798 1.00 73.19 220 GLU A C 1
ATOM 1646 O O . GLU A 1 220 ? 14.708 7.015 6.327 1.00 73.19 220 GLU A O 1
ATOM 1651 N N . SER A 1 221 ? 14.794 5.650 8.098 1.00 63.25 221 SER A N 1
ATOM 1652 C CA . SER A 1 221 ? 14.372 6.687 9.042 1.00 63.25 221 SER A CA 1
ATOM 1653 C C . SER A 1 221 ? 15.372 7.848 9.058 1.00 63.25 221 SER A C 1
ATOM 1655 O O . SER A 1 221 ? 16.515 7.702 9.477 1.00 63.25 221 SER A O 1
ATOM 1657 N N . GLY A 1 222 ? 14.937 9.022 8.591 1.00 58.03 222 GLY A N 1
ATOM 1658 C CA . GLY A 1 222 ? 15.798 10.204 8.441 1.00 58.03 222 GLY A CA 1
ATOM 1659 C C . GLY A 1 222 ? 16.704 10.175 7.205 1.00 58.03 222 GLY A C 1
ATOM 1660 O O . GLY A 1 222 ? 17.510 11.089 7.030 1.00 58.03 222 GLY A O 1
ATOM 1661 N N . GLY A 1 223 ? 16.569 9.152 6.362 1.00 63.06 223 GLY A N 1
ATOM 1662 C CA . GLY A 1 223 ? 17.307 8.989 5.119 1.00 63.06 223 GLY A CA 1
ATOM 1663 C C . GLY A 1 223 ? 16.785 9.855 3.978 1.00 63.06 223 GLY A C 1
ATOM 1664 O O . GLY A 1 223 ? 15.812 10.607 4.098 1.00 63.06 223 GLY A O 1
ATOM 1665 N N . ALA A 1 224 ? 17.468 9.752 2.840 1.00 67.44 224 ALA A N 1
ATOM 1666 C CA . ALA A 1 224 ? 17.093 10.478 1.641 1.00 67.44 224 ALA A CA 1
ATOM 1667 C C . ALA A 1 224 ? 15.753 9.982 1.075 1.00 67.44 224 ALA A C 1
ATOM 1669 O O . ALA A 1 224 ? 15.344 8.832 1.237 1.00 67.44 224 ALA A O 1
ATOM 1670 N N . ALA A 1 225 ? 15.093 10.879 0.355 1.00 76.31 225 ALA A N 1
ATOM 1671 C CA . ALA A 1 225 ? 13.924 10.587 -0.451 1.00 76.31 225 ALA A CA 1
ATOM 1672 C C . ALA A 1 225 ? 14.147 9.406 -1.411 1.00 76.31 225 ALA A C 1
ATOM 1674 O O . ALA A 1 225 ? 14.920 9.514 -2.356 1.00 76.31 225 ALA A O 1
ATOM 1675 N N . GLY A 1 226 ? 13.438 8.303 -1.211 1.00 87.81 226 GLY A N 1
ATOM 1676 C CA . GLY A 1 226 ? 13.312 7.223 -2.182 1.00 87.81 226 GLY A CA 1
ATOM 1677 C C . GLY A 1 226 ? 12.132 7.427 -3.136 1.00 87.81 226 GLY A C 1
ATOM 1678 O O . GLY A 1 226 ? 11.423 8.438 -3.105 1.00 87.81 226 GLY A O 1
ATOM 1679 N N . LEU A 1 227 ? 11.887 6.427 -3.980 1.00 91.69 227 LEU A N 1
ATOM 1680 C CA . LEU A 1 227 ? 10.677 6.337 -4.793 1.00 91.69 227 LEU A CA 1
ATOM 1681 C C . LEU A 1 227 ? 10.114 4.914 -4.820 1.00 91.69 227 LEU A C 1
ATOM 1683 O O . LEU A 1 227 ? 10.864 3.937 -4.837 1.00 91.69 227 LEU A O 1
ATOM 1687 N N . ALA A 1 228 ? 8.788 4.817 -4.886 1.00 94.44 228 ALA A N 1
ATOM 1688 C CA . ALA A 1 228 ? 8.060 3.623 -5.296 1.00 94.44 228 ALA A CA 1
ATOM 1689 C C . ALA A 1 228 ? 7.443 3.873 -6.673 1.00 94.44 228 ALA A C 1
ATOM 1691 O O . ALA A 1 228 ? 6.838 4.921 -6.908 1.00 94.44 228 ALA A O 1
ATOM 1692 N N . VAL A 1 229 ? 7.574 2.926 -7.599 1.00 97.50 229 VAL A N 1
ATOM 1693 C CA . VAL A 1 229 ? 7.021 3.078 -8.949 1.00 97.50 229 VAL A CA 1
ATOM 1694 C C . VAL A 1 229 ? 6.479 1.766 -9.489 1.00 97.50 229 VAL A C 1
ATOM 1696 O O . VAL A 1 229 ? 7.111 0.721 -9.362 1.00 97.50 229 VAL A O 1
ATOM 1699 N N . SER A 1 230 ? 5.320 1.844 -10.145 1.00 98.19 230 SER A N 1
ATOM 1700 C CA . SER A 1 230 ? 4.687 0.714 -10.828 1.00 98.19 230 SER A CA 1
ATOM 1701 C C . SER A 1 230 ? 4.577 0.988 -12.324 1.00 98.19 230 SER A C 1
ATOM 1703 O O . SER A 1 230 ? 3.991 1.989 -12.750 1.00 98.19 230 SER A O 1
ATOM 1705 N N . PHE A 1 231 ? 5.093 0.072 -13.136 1.00 98.25 231 PHE A N 1
ATOM 1706 C CA . PHE A 1 231 ? 4.932 0.050 -14.586 1.00 98.25 231 PHE A CA 1
ATOM 1707 C C . PHE A 1 231 ? 4.073 -1.147 -14.990 1.00 98.25 231 PHE A C 1
ATOM 1709 O O . PHE A 1 231 ? 4.302 -2.249 -14.506 1.00 98.25 231 PHE A O 1
ATOM 1716 N N . VAL A 1 232 ? 3.110 -0.950 -15.893 1.00 97.69 232 VAL A N 1
ATOM 1717 C CA . VAL A 1 232 ? 2.230 -2.007 -16.412 1.00 97.69 232 VAL A CA 1
ATOM 1718 C C . VAL A 1 232 ? 2.096 -1.874 -17.924 1.00 97.69 232 VAL A C 1
ATOM 1720 O O . VAL A 1 232 ? 1.560 -0.882 -18.428 1.00 97.69 232 VAL A O 1
ATOM 1723 N N . TYR A 1 233 ? 2.553 -2.890 -18.652 1.00 97.31 233 TYR A N 1
ATOM 1724 C CA . TYR A 1 233 ? 2.407 -2.989 -20.101 1.00 97.31 233 TYR A CA 1
ATOM 1725 C C . TYR A 1 233 ? 1.281 -3.956 -20.466 1.00 97.31 233 TYR A C 1
ATOM 1727 O O . TYR A 1 233 ? 1.151 -5.024 -19.879 1.00 97.31 233 TYR A O 1
ATOM 1735 N N . GLY A 1 234 ? 0.484 -3.592 -21.475 1.00 95.06 234 GLY A N 1
ATOM 1736 C CA . GLY A 1 234 ? -0.583 -4.446 -22.002 1.00 95.06 234 GLY A CA 1
ATOM 1737 C C . GLY A 1 234 ? -1.825 -4.562 -21.114 1.00 95.06 234 GLY A C 1
ATOM 1738 O O . GLY A 1 234 ? -2.683 -5.384 -21.428 1.00 95.06 234 GLY A O 1
ATOM 1739 N N . ASP A 1 235 ? -1.922 -3.759 -20.046 1.00 95.69 235 ASP A N 1
ATOM 1740 C CA . ASP A 1 235 ? -3.035 -3.766 -19.091 1.00 95.69 235 ASP A CA 1
ATOM 1741 C C . ASP A 1 235 ? -3.059 -2.507 -18.175 1.00 95.69 235 ASP A C 1
ATOM 1743 O O . ASP A 1 235 ? -2.402 -1.495 -18.473 1.00 95.69 235 ASP A O 1
ATOM 1747 N N . GLY A 1 236 ? -3.795 -2.567 -17.054 1.00 95.19 236 GLY A N 1
ATOM 1748 C CA . GLY A 1 236 ? -3.780 -1.593 -15.955 1.00 95.19 236 GLY A CA 1
ATOM 1749 C C . GLY A 1 236 ? -3.748 -2.213 -14.545 1.00 95.19 236 GLY A C 1
ATOM 1750 O O . GLY A 1 236 ? -3.776 -3.430 -14.374 1.00 95.19 236 GLY A O 1
ATOM 1751 N N . LEU A 1 237 ? -3.696 -1.347 -13.527 1.00 96.56 237 LEU A N 1
ATOM 1752 C CA . LEU A 1 237 ? -3.767 -1.705 -12.100 1.00 96.56 237 LEU A CA 1
ATOM 1753 C C . LEU A 1 237 ? -5.231 -1.885 -11.671 1.00 96.56 237 LEU A C 1
ATOM 1755 O O . LEU A 1 237 ? -5.810 -1.039 -10.995 1.00 96.56 237 LEU A O 1
ATOM 1759 N N . VAL A 1 238 ? -5.847 -2.950 -12.172 1.00 96.19 238 VAL A N 1
ATOM 1760 C CA . VAL A 1 238 ? -7.255 -3.303 -11.944 1.00 96.19 238 VAL A CA 1
ATOM 1761 C C . VAL A 1 238 ? -7.382 -4.812 -11.787 1.00 96.19 238 VAL A C 1
ATOM 1763 O O . VAL A 1 238 ? -6.567 -5.545 -12.342 1.00 96.19 238 VAL A O 1
ATOM 1766 N N . VAL A 1 239 ? -8.399 -5.290 -11.071 1.00 96.38 239 VAL A N 1
ATOM 1767 C CA . VAL A 1 239 ? -8.715 -6.726 -11.034 1.00 96.38 239 VAL A CA 1
ATOM 1768 C C . VAL A 1 239 ? -9.329 -7.145 -12.369 1.00 96.38 239 VAL A C 1
ATOM 1770 O O . VAL A 1 239 ? -10.146 -6.419 -12.933 1.00 96.38 239 VAL A O 1
ATOM 1773 N N . GLY A 1 240 ? -8.920 -8.301 -12.881 1.00 95.00 240 GLY A N 1
ATOM 1774 C CA . GLY A 1 240 ? -9.410 -8.852 -14.144 1.00 95.00 240 GLY A CA 1
ATOM 1775 C C . GLY A 1 240 ? -8.287 -9.456 -14.986 1.00 95.00 240 GLY A C 1
ATOM 1776 O O . GLY A 1 240 ? -7.116 -9.110 -14.776 1.00 95.00 240 GLY A O 1
ATOM 1777 N N . PRO A 1 241 ? -8.610 -10.335 -15.952 1.00 92.31 241 PRO A N 1
ATOM 1778 C CA . PRO A 1 241 ? -7.623 -10.830 -16.904 1.00 92.31 241 PRO A CA 1
ATOM 1779 C C . PRO A 1 241 ? -7.042 -9.658 -17.709 1.00 92.31 241 PRO A C 1
ATOM 1781 O O . PRO A 1 241 ? -7.755 -8.686 -17.985 1.00 92.31 241 PRO A O 1
ATOM 1784 N N . PRO A 1 242 ? -5.761 -9.711 -18.100 1.00 89.69 242 PRO A N 1
ATOM 1785 C CA . PRO A 1 242 ? -5.145 -8.598 -18.790 1.00 89.69 242 PRO A CA 1
ATOM 1786 C C . PRO A 1 242 ? -5.678 -8.424 -20.204 1.00 89.69 242 PRO A C 1
ATOM 1788 O O . PRO A 1 242 ? -6.036 -9.377 -20.898 1.00 89.69 242 PRO A O 1
ATOM 1791 N N . THR A 1 243 ? -5.623 -7.178 -20.671 1.00 90.50 243 THR A N 1
ATOM 1792 C CA . THR A 1 243 ? -6.060 -6.816 -22.028 1.00 90.50 243 THR A CA 1
ATOM 1793 C C . THR A 1 243 ? -5.228 -7.512 -23.117 1.00 90.50 243 THR A C 1
ATOM 1795 O O . THR A 1 243 ? -5.701 -7.720 -24.236 1.00 90.50 243 THR A O 1
ATOM 1798 N N . ARG A 1 244 ? -3.971 -7.873 -22.824 1.00 90.50 244 ARG A N 1
ATOM 1799 C CA . ARG A 1 244 ? -3.056 -8.545 -23.759 1.00 90.50 244 ARG A CA 1
ATOM 1800 C C . ARG A 1 244 ? -2.381 -9.751 -23.115 1.00 90.50 244 ARG A C 1
ATOM 1802 O O . ARG A 1 244 ? -1.989 -9.706 -21.957 1.00 90.50 244 ARG A O 1
ATOM 1809 N N . ARG A 1 245 ? -2.126 -10.792 -23.917 1.00 88.19 245 ARG A N 1
ATOM 1810 C CA . ARG A 1 245 ? -1.418 -12.008 -23.466 1.00 88.19 245 ARG A CA 1
ATOM 1811 C C . ARG A 1 245 ? 0.021 -11.757 -23.010 1.00 88.19 245 ARG A C 1
ATOM 1813 O O . ARG A 1 245 ? 0.492 -12.437 -22.115 1.00 88.19 245 ARG A O 1
ATOM 1820 N N . LEU A 1 246 ? 0.708 -10.787 -23.611 1.00 92.19 246 LEU A N 1
ATOM 1821 C CA . LEU A 1 246 ? 2.088 -10.424 -23.259 1.00 92.19 246 LEU A CA 1
ATOM 1822 C C . LEU A 1 246 ? 2.146 -9.309 -22.200 1.00 92.19 246 LEU A C 1
ATOM 1824 O O . LEU A 1 246 ? 3.103 -8.536 -22.165 1.00 92.19 246 LEU A O 1
ATOM 1828 N N . ALA A 1 247 ? 1.093 -9.159 -21.391 1.00 95.31 247 ALA A N 1
ATOM 1829 C CA . ALA A 1 247 ? 1.076 -8.165 -20.330 1.00 95.31 247 ALA A CA 1
ATOM 1830 C C . ALA A 1 247 ? 2.093 -8.504 -19.234 1.00 95.31 247 ALA A C 1
ATOM 1832 O O . ALA A 1 247 ? 2.328 -9.672 -18.908 1.00 95.31 247 ALA A O 1
ATOM 1833 N N . TYR A 1 248 ? 2.681 -7.466 -18.650 1.00 95.62 248 TYR A N 1
ATOM 1834 C CA . TYR A 1 248 ? 3.601 -7.598 -17.529 1.00 95.62 248 TYR A CA 1
ATOM 1835 C C . TYR A 1 248 ? 3.546 -6.358 -16.637 1.00 95.62 248 TYR A C 1
ATOM 1837 O O . TYR A 1 248 ? 3.163 -5.272 -17.088 1.00 95.62 248 TYR A O 1
ATOM 1845 N N . SER A 1 249 ? 3.992 -6.511 -15.392 1.00 96.50 249 SER A N 1
ATOM 1846 C CA . SER A 1 249 ? 4.262 -5.397 -14.488 1.00 96.50 249 SER A CA 1
ATOM 1847 C C . SER A 1 249 ? 5.686 -5.416 -13.964 1.00 96.50 249 SER A C 1
ATOM 1849 O O . SER A 1 249 ? 6.267 -6.480 -13.757 1.00 96.50 249 SER A O 1
ATOM 1851 N N . LEU A 1 250 ? 6.209 -4.229 -13.685 1.00 97.38 250 LEU A N 1
ATOM 1852 C CA . LEU A 1 250 ? 7.448 -4.012 -12.953 1.00 97.38 250 LEU A CA 1
ATOM 1853 C C . LEU A 1 250 ? 7.174 -2.992 -11.849 1.00 97.38 250 LEU A C 1
ATOM 1855 O O . LEU A 1 250 ? 6.917 -1.823 -12.137 1.00 97.38 250 LEU A O 1
ATOM 1859 N N . PHE A 1 251 ? 7.226 -3.444 -10.604 1.00 97.94 251 PHE A N 1
ATOM 1860 C CA . PHE A 1 251 ? 7.224 -2.594 -9.421 1.00 97.94 251 PHE A CA 1
ATOM 1861 C C . PHE A 1 251 ? 8.652 -2.451 -8.894 1.00 97.94 251 PHE A C 1
ATOM 1863 O O . PHE A 1 251 ? 9.387 -3.437 -8.870 1.00 97.94 251 PHE A O 1
ATOM 1870 N N . ILE A 1 252 ? 9.052 -1.244 -8.497 1.00 97.56 252 ILE A N 1
ATOM 1871 C CA . ILE A 1 252 ? 10.400 -0.945 -8.000 1.00 97.56 252 ILE A CA 1
ATOM 1872 C C . ILE A 1 252 ? 10.297 -0.066 -6.753 1.00 97.56 252 ILE A C 1
ATOM 1874 O O . ILE A 1 252 ? 9.589 0.943 -6.772 1.00 97.56 252 ILE A O 1
ATOM 1878 N N . LEU A 1 253 ? 11.064 -0.419 -5.721 1.00 95.00 253 LEU A N 1
ATOM 1879 C CA . LEU A 1 253 ? 11.477 0.492 -4.655 1.00 95.00 253 LEU A CA 1
ATOM 1880 C C . LEU A 1 253 ? 12.925 0.896 -4.903 1.00 95.00 253 LEU A C 1
ATOM 1882 O O . LEU A 1 253 ? 13.761 0.041 -5.212 1.00 95.00 253 LEU A O 1
ATOM 1886 N N . ALA A 1 254 ? 13.216 2.185 -4.785 1.00 93.69 254 ALA A N 1
ATOM 1887 C CA . ALA A 1 254 ? 14.553 2.713 -4.996 1.00 93.69 254 ALA A CA 1
ATOM 1888 C C . ALA A 1 254 ? 14.899 3.812 -3.994 1.00 93.69 254 ALA A C 1
ATOM 1890 O O . ALA A 1 254 ? 14.055 4.638 -3.648 1.00 93.69 254 ALA A O 1
ATOM 1891 N N . GLU A 1 255 ? 16.162 3.851 -3.596 1.00 89.38 255 GLU A N 1
ATOM 1892 C CA . GLU A 1 255 ? 16.732 4.845 -2.691 1.00 89.38 255 GLU A CA 1
ATOM 1893 C C . GLU A 1 255 ? 17.482 5.916 -3.478 1.00 89.38 255 GLU A C 1
ATOM 1895 O O . GLU A 1 255 ? 18.087 5.635 -4.519 1.00 89.38 255 GLU A O 1
ATOM 1900 N N . ALA A 1 256 ? 17.456 7.158 -2.994 1.00 86.19 256 ALA A N 1
ATOM 1901 C CA . ALA A 1 256 ? 18.310 8.198 -3.546 1.00 86.19 256 ALA A CA 1
ATOM 1902 C C . ALA A 1 256 ? 19.736 8.066 -3.008 1.00 86.19 256 ALA A C 1
ATOM 1904 O O . ALA A 1 256 ? 19.991 8.154 -1.812 1.00 86.19 256 ALA A O 1
ATOM 1905 N N . THR A 1 257 ? 20.684 7.967 -3.931 1.00 82.94 257 THR A N 1
ATOM 1906 C CA . THR A 1 257 ? 22.108 8.199 -3.681 1.00 82.94 257 THR A CA 1
ATOM 1907 C C . THR A 1 257 ? 22.472 9.622 -4.125 1.00 82.94 257 THR A C 1
ATOM 1909 O O . THR A 1 257 ? 21.718 10.232 -4.892 1.00 82.94 257 THR A O 1
ATOM 1912 N N . PRO A 1 258 ? 23.654 10.157 -3.760 1.00 78.31 258 PRO A N 1
ATOM 1913 C CA . PRO A 1 258 ? 24.091 11.476 -4.228 1.00 78.31 258 PRO A CA 1
ATOM 1914 C C . PRO A 1 258 ? 24.114 11.644 -5.757 1.00 78.31 258 PRO A C 1
ATOM 1916 O O . PRO A 1 258 ? 24.075 12.768 -6.248 1.00 78.31 258 PRO A O 1
ATOM 1919 N N . ALA A 1 259 ? 24.203 10.545 -6.516 1.00 79.06 259 ALA A N 1
ATOM 1920 C CA . ALA A 1 259 ? 24.344 10.574 -7.970 1.00 79.06 259 ALA A CA 1
ATOM 1921 C C . ALA A 1 259 ? 23.082 10.143 -8.737 1.00 79.06 259 ALA A C 1
ATOM 1923 O O . ALA A 1 259 ? 22.887 10.571 -9.875 1.00 79.06 259 ALA A O 1
ATOM 1924 N N . ARG A 1 260 ? 22.265 9.243 -8.176 1.00 86.06 260 ARG A N 1
ATOM 1925 C CA . ARG A 1 260 ? 21.111 8.625 -8.858 1.00 86.06 260 ARG A CA 1
ATOM 1926 C C . ARG A 1 260 ? 20.190 7.895 -7.884 1.00 86.06 260 ARG A C 1
ATOM 1928 O O . ARG A 1 260 ? 20.547 7.694 -6.731 1.00 86.06 260 ARG A O 1
ATOM 1935 N N . TYR A 1 261 ? 19.058 7.416 -8.384 1.00 90.38 261 TYR A N 1
ATOM 1936 C CA . TYR A 1 261 ? 18.240 6.442 -7.667 1.00 90.38 261 TYR A CA 1
ATOM 1937 C C . TYR A 1 261 ? 18.722 5.023 -7.960 1.00 90.38 261 TYR A C 1
ATOM 1939 O O . TYR A 1 261 ? 18.897 4.666 -9.132 1.00 90.38 261 TYR A O 1
ATOM 1947 N N . GLU A 1 262 ? 18.910 4.227 -6.913 1.00 91.75 262 GLU A N 1
ATOM 1948 C CA . GLU A 1 262 ? 19.265 2.814 -7.017 1.00 91.75 262 GLU A CA 1
ATOM 1949 C C . GLU A 1 262 ? 18.126 1.928 -6.535 1.00 91.75 262 GLU A C 1
ATOM 1951 O O . GLU A 1 262 ? 17.555 2.205 -5.482 1.00 91.75 262 GLU A O 1
ATOM 1956 N N . PRO A 1 263 ? 17.741 0.898 -7.313 1.00 94.25 263 PRO A N 1
ATOM 1957 C CA . PRO A 1 263 ? 16.711 -0.021 -6.873 1.00 94.25 263 PRO A CA 1
ATOM 1958 C C . PRO A 1 263 ? 17.232 -0.792 -5.663 1.00 94.25 263 PRO A C 1
ATOM 1960 O O . PRO A 1 263 ? 18.385 -1.199 -5.666 1.00 94.25 263 PRO A O 1
ATOM 1963 N N . VAL A 1 264 ? 16.372 -1.019 -4.677 1.00 93.31 264 VAL A N 1
ATOM 1964 C CA . VAL A 1 264 ? 16.632 -1.907 -3.529 1.00 93.31 264 VAL A CA 1
ATOM 1965 C C . VAL A 1 264 ? 15.753 -3.152 -3.580 1.00 93.31 264 VAL A C 1
ATOM 1967 O O . VAL A 1 264 ? 16.131 -4.232 -3.127 1.00 93.31 264 VAL A O 1
ATOM 1970 N N . PHE A 1 265 ? 14.607 -3.032 -4.251 1.00 94.94 265 PHE A N 1
ATOM 1971 C CA . PHE A 1 265 ? 13.672 -4.117 -4.488 1.00 94.94 265 PHE A CA 1
ATOM 1972 C C . PHE A 1 265 ? 12.981 -3.948 -5.837 1.00 94.94 265 PHE A C 1
ATOM 1974 O O . PHE A 1 265 ? 12.591 -2.841 -6.214 1.00 94.94 265 PHE A O 1
ATOM 1981 N N . ALA A 1 266 ? 12.771 -5.054 -6.545 1.00 96.12 266 ALA A N 1
ATOM 1982 C CA . ALA A 1 266 ? 11.890 -5.101 -7.698 1.00 96.12 266 ALA A CA 1
ATOM 1983 C C . ALA A 1 266 ? 10.985 -6.334 -7.650 1.00 96.12 266 ALA A C 1
ATOM 1985 O O . ALA A 1 266 ? 11.438 -7.448 -7.390 1.00 96.12 266 ALA A O 1
ATOM 1986 N N . TRP A 1 267 ? 9.708 -6.122 -7.964 1.00 96.19 267 TRP A N 1
ATOM 1987 C CA . TRP A 1 267 ? 8.734 -7.178 -8.207 1.00 96.19 267 TRP A CA 1
ATOM 1988 C C . TRP A 1 267 ? 8.315 -7.124 -9.669 1.00 96.19 267 TRP A C 1
ATOM 1990 O O . TRP A 1 267 ? 7.581 -6.243 -10.124 1.00 96.19 267 TRP A O 1
ATOM 2000 N N . TYR A 1 268 ? 8.789 -8.113 -10.406 1.00 94.88 268 TYR A N 1
ATOM 2001 C CA . TYR A 1 268 ? 8.460 -8.353 -11.790 1.00 94.88 268 TYR A CA 1
ATOM 2002 C C . TYR A 1 268 ? 7.459 -9.497 -11.931 1.00 94.88 268 TYR A C 1
ATOM 2004 O O . TYR A 1 268 ? 7.629 -10.566 -11.347 1.00 94.88 268 TYR A O 1
ATOM 2012 N N . GLN A 1 269 ? 6.434 -9.278 -12.753 1.00 93.56 269 GLN A N 1
ATOM 2013 C CA . GLN A 1 269 ? 5.414 -10.275 -13.036 1.00 93.56 269 GLN A CA 1
ATOM 2014 C C . GLN A 1 269 ? 5.092 -10.304 -14.528 1.00 93.56 269 GLN A C 1
ATOM 2016 O O . GLN A 1 269 ? 4.649 -9.301 -15.091 1.00 93.56 269 GLN A O 1
ATOM 2021 N N . ARG A 1 270 ? 5.236 -11.475 -15.157 1.00 92.38 270 ARG A N 1
ATOM 2022 C CA . ARG A 1 270 ? 4.688 -11.741 -16.494 1.00 92.38 270 ARG A CA 1
ATOM 2023 C C . ARG A 1 270 ? 3.374 -12.481 -16.378 1.00 92.38 270 ARG A C 1
ATOM 2025 O O . ARG A 1 270 ? 3.275 -13.463 -15.645 1.00 92.38 270 ARG A O 1
ATOM 2032 N N . TYR A 1 271 ? 2.397 -12.053 -17.164 1.00 90.81 271 TYR A N 1
ATOM 2033 C CA . TYR A 1 271 ? 1.118 -12.739 -17.208 1.00 90.81 271 TYR A CA 1
ATOM 2034 C C . TYR A 1 271 ? 1.231 -14.159 -17.773 1.00 90.81 271 TYR A C 1
ATOM 2036 O O . TYR A 1 271 ? 0.695 -15.103 -17.200 1.00 90.81 271 TYR A O 1
ATOM 2044 N N . ASP A 1 272 ? 1.961 -14.318 -18.878 1.00 88.56 272 ASP A N 1
ATOM 2045 C CA . ASP A 1 272 ? 2.040 -15.570 -19.636 1.00 88.56 272 ASP A CA 1
ATOM 2046 C C . ASP A 1 272 ? 2.726 -16.730 -18.896 1.00 88.56 272 ASP A C 1
ATOM 2048 O O . ASP A 1 272 ? 2.568 -17.879 -19.304 1.00 88.56 272 ASP A O 1
ATOM 2052 N N . SER A 1 273 ? 3.460 -16.455 -17.815 1.00 84.00 273 SER A N 1
ATOM 2053 C CA . SER A 1 273 ? 4.152 -17.479 -17.030 1.00 84.00 273 SER A CA 1
ATOM 2054 C C . SER A 1 273 ? 3.390 -17.920 -15.778 1.00 84.00 273 SER A C 1
ATOM 2056 O O . SER A 1 273 ? 3.439 -19.095 -15.418 1.00 84.00 273 SER A O 1
ATOM 2058 N N . ARG A 1 274 ? 2.742 -16.987 -15.071 1.00 82.88 274 ARG A N 1
ATOM 2059 C CA . ARG A 1 274 ? 2.275 -17.189 -13.684 1.00 82.88 274 ARG A CA 1
ATOM 2060 C C . ARG A 1 274 ? 0.914 -16.550 -13.393 1.00 82.88 274 ARG A C 1
ATOM 2062 O O . ARG A 1 274 ? 0.460 -16.614 -12.256 1.00 82.88 274 ARG A O 1
ATOM 2069 N N . GLY A 1 275 ? 0.275 -15.937 -14.386 1.00 89.88 275 GLY A N 1
ATOM 2070 C CA . GLY A 1 275 ? -0.933 -15.145 -14.186 1.00 89.88 275 GLY A CA 1
ATOM 2071 C C . GLY A 1 275 ? -0.627 -13.726 -13.707 1.00 89.88 275 GLY A C 1
ATOM 2072 O O . GLY A 1 275 ? 0.521 -13.266 -13.698 1.00 89.88 275 GLY A O 1
ATOM 2073 N N . LYS A 1 276 ? -1.680 -12.986 -13.366 1.00 93.56 276 LYS A N 1
ATOM 2074 C CA . LYS A 1 276 ? -1.579 -11.563 -13.021 1.00 93.56 276 LYS A CA 1
ATOM 2075 C C . LYS A 1 276 ? -1.340 -11.363 -11.520 1.00 93.56 276 LYS A C 1
ATOM 2077 O O . LYS A 1 276 ? -2.050 -11.935 -10.700 1.00 93.56 276 LYS A O 1
ATOM 2082 N N . ALA A 1 277 ? -0.371 -10.515 -11.188 1.00 95.00 277 ALA A N 1
ATOM 2083 C CA . ALA A 1 277 ? -0.043 -10.070 -9.832 1.00 95.00 277 ALA A CA 1
ATOM 2084 C C . ALA A 1 277 ? 0.700 -8.729 -9.926 1.00 95.00 277 ALA A C 1
ATOM 2086 O O . ALA A 1 277 ? 1.926 -8.686 -9.869 1.00 95.00 277 ALA A O 1
ATOM 2087 N N . PHE A 1 278 ? -0.031 -7.649 -10.211 1.00 96.44 278 PHE A N 1
ATOM 2088 C CA . PHE A 1 278 ? 0.548 -6.337 -10.518 1.00 96.44 278 PHE A CA 1
ATOM 2089 C C . PHE A 1 278 ? 0.534 -5.444 -9.275 1.00 96.44 278 PHE A C 1
ATOM 2091 O O . PHE A 1 278 ? -0.556 -5.059 -8.854 1.00 96.44 278 PHE A O 1
ATOM 2098 N N . PRO A 1 279 ? 1.690 -5.116 -8.669 1.00 97.19 279 PRO A N 1
ATOM 2099 C CA . PRO A 1 279 ? 1.722 -4.355 -7.422 1.00 97.19 279 PRO A CA 1
ATOM 2100 C C . PRO A 1 279 ? 1.530 -2.849 -7.635 1.00 97.19 279 PRO A C 1
ATOM 2102 O O . PRO A 1 279 ? 1.890 -2.306 -8.682 1.00 97.19 279 PRO A O 1
ATOM 2105 N N . ARG A 1 280 ? 1.010 -2.186 -6.601 1.00 96.38 280 ARG A N 1
ATOM 2106 C CA . ARG A 1 280 ? 0.919 -0.735 -6.415 1.00 96.38 280 ARG A CA 1
ATOM 2107 C C . ARG A 1 280 ? 1.297 -0.390 -4.978 1.00 96.38 280 ARG A C 1
ATOM 2109 O O . ARG A 1 280 ? 0.888 -1.092 -4.058 1.00 96.38 280 ARG A O 1
ATOM 2116 N N . PHE A 1 281 ? 2.016 0.709 -4.775 1.00 95.44 281 PHE A N 1
ATOM 2117 C CA . PHE A 1 281 ? 2.332 1.194 -3.433 1.00 95.44 281 PHE A CA 1
ATOM 2118 C C . PHE A 1 281 ? 1.100 1.821 -2.762 1.00 95.44 281 PHE A C 1
ATOM 2120 O O . PHE A 1 281 ? 0.362 2.579 -3.396 1.00 95.44 281 PHE A O 1
ATOM 2127 N N . LEU A 1 282 ? 0.885 1.531 -1.475 1.00 93.75 282 LEU A N 1
ATOM 2128 C CA . LEU A 1 282 ? -0.168 2.162 -0.676 1.00 93.75 282 LEU A CA 1
ATOM 2129 C C . LEU A 1 282 ? 0.392 3.133 0.362 1.00 93.75 282 LEU A C 1
ATOM 2131 O O . LEU A 1 282 ? -0.014 4.294 0.374 1.00 93.75 282 LEU A O 1
ATOM 2135 N N . ALA A 1 283 ? 1.278 2.657 1.235 1.00 91.56 283 ALA A N 1
ATOM 2136 C CA . ALA A 1 283 ? 1.829 3.420 2.354 1.00 91.56 283 ALA A CA 1
ATOM 2137 C C . ALA A 1 283 ? 3.076 2.724 2.926 1.00 91.56 283 ALA A C 1
ATOM 2139 O O . ALA A 1 283 ? 3.309 1.550 2.648 1.00 91.56 283 ALA A O 1
ATOM 2140 N N . ALA A 1 284 ? 3.864 3.432 3.741 1.00 90.00 284 ALA A N 1
ATOM 2141 C CA . ALA A 1 284 ? 5.042 2.876 4.408 1.00 90.00 284 ALA A CA 1
ATOM 2142 C C . ALA A 1 284 ? 5.213 3.416 5.834 1.00 90.00 284 ALA A C 1
ATOM 2144 O O . ALA A 1 284 ? 4.927 4.592 6.095 1.00 90.00 284 ALA A O 1
ATOM 2145 N N . HIS A 1 285 ? 5.675 2.557 6.745 1.00 88.88 285 HIS A N 1
ATOM 2146 C CA . HIS A 1 285 ? 5.961 2.882 8.144 1.00 88.88 285 HIS A CA 1
ATOM 2147 C C . HIS A 1 285 ? 6.871 1.821 8.776 1.00 88.88 285 HIS A C 1
ATOM 2149 O O . HIS A 1 285 ? 6.741 0.638 8.483 1.00 88.88 285 HIS A O 1
ATOM 2155 N N . ASP A 1 286 ? 7.765 2.244 9.667 1.00 88.19 286 ASP A N 1
ATOM 2156 C CA . ASP A 1 286 ? 8.585 1.358 10.499 1.00 88.19 286 ASP A CA 1
ATOM 2157 C C . ASP A 1 286 ? 7.753 0.824 11.670 1.00 88.19 286 ASP A C 1
ATOM 2159 O O . ASP A 1 286 ? 7.827 1.322 12.793 1.00 88.19 286 ASP A O 1
ATOM 2163 N N . ALA A 1 287 ? 6.916 -0.176 11.385 1.00 88.88 287 ALA A N 1
ATOM 2164 C CA . ALA A 1 287 ? 5.988 -0.741 12.363 1.00 88.88 287 ALA A CA 1
ATOM 2165 C C . ALA A 1 287 ? 6.698 -1.471 13.517 1.00 88.88 287 ALA A C 1
ATOM 2167 O O . ALA A 1 287 ? 6.101 -1.675 14.571 1.00 88.88 287 ALA A O 1
ATOM 2168 N N . HIS A 1 288 ? 7.963 -1.855 13.324 1.00 88.56 288 HIS A N 1
ATOM 2169 C CA . HIS A 1 288 ? 8.770 -2.582 14.304 1.00 88.56 288 HIS A CA 1
ATOM 2170 C C . HIS A 1 288 ? 9.746 -1.673 15.072 1.00 88.56 288 HIS A C 1
ATOM 2172 O O . HIS A 1 288 ? 10.390 -2.122 16.020 1.00 88.56 288 HIS A O 1
ATOM 2178 N N . GLY A 1 289 ? 9.876 -0.402 14.679 1.00 86.00 289 GLY A N 1
ATOM 2179 C CA . GLY A 1 289 ? 10.805 0.554 15.280 1.00 86.00 289 GLY A CA 1
ATOM 2180 C C . GLY A 1 289 ? 12.283 0.234 15.043 1.00 86.00 289 GLY A C 1
ATOM 2181 O O . GLY A 1 289 ? 13.119 0.631 15.859 1.00 86.00 289 GLY A O 1
ATOM 2182 N N . ILE A 1 290 ? 12.612 -0.500 13.975 1.00 81.00 290 ILE A N 1
ATOM 2183 C CA . ILE A 1 290 ? 13.969 -0.987 13.671 1.00 81.00 290 ILE A CA 1
ATOM 2184 C C . ILE A 1 290 ? 14.794 -0.027 12.800 1.00 81.00 290 ILE A C 1
ATOM 2186 O O . ILE A 1 290 ? 15.933 -0.336 12.457 1.00 81.00 290 ILE A O 1
ATOM 2190 N N . GLY A 1 291 ? 14.251 1.143 12.464 1.00 80.19 291 GLY A N 1
ATOM 2191 C CA . GLY A 1 291 ? 14.922 2.202 11.709 1.00 80.19 291 GLY A CA 1
ATOM 2192 C C . GLY A 1 291 ? 14.706 2.150 10.196 1.00 80.19 291 GLY A C 1
ATOM 2193 O O . GLY A 1 291 ? 15.223 3.017 9.490 1.00 80.19 291 GLY A O 1
ATOM 2194 N N . ALA A 1 292 ? 13.933 1.187 9.696 1.00 82.31 292 ALA A N 1
ATOM 2195 C CA . ALA A 1 292 ? 13.608 1.066 8.283 1.00 82.31 292 ALA A CA 1
ATOM 2196 C C . ALA A 1 292 ? 12.117 0.739 8.104 1.00 82.31 292 ALA A C 1
ATOM 2198 O O . ALA A 1 292 ? 11.589 -0.089 8.846 1.00 82.31 292 ALA A O 1
ATOM 2199 N N . PRO A 1 293 ? 11.415 1.392 7.165 1.00 87.19 293 PRO A N 1
ATOM 2200 C CA . PRO A 1 293 ? 9.987 1.230 7.016 1.00 87.19 293 PRO A CA 1
ATOM 2201 C C . PRO A 1 293 ? 9.630 -0.013 6.213 1.00 87.19 293 PRO A C 1
ATOM 2203 O O . PRO A 1 293 ? 10.264 -0.353 5.216 1.00 87.19 293 PRO A O 1
ATOM 2206 N N . ASP A 1 294 ? 8.517 -0.615 6.601 1.00 90.62 294 ASP A N 1
ATOM 2207 C CA . ASP A 1 294 ? 7.835 -1.639 5.837 1.00 90.62 294 ASP A CA 1
ATOM 2208 C C . ASP A 1 294 ? 6.865 -0.957 4.858 1.00 90.62 294 ASP A C 1
ATOM 2210 O O . ASP A 1 294 ? 6.090 -0.070 5.233 1.00 90.62 294 ASP A O 1
ATOM 2214 N N . ALA A 1 295 ? 6.913 -1.340 3.583 1.00 92.62 295 ALA A N 1
ATOM 2215 C CA . ALA A 1 295 ? 6.053 -0.816 2.529 1.00 92.62 295 ALA A CA 1
ATOM 2216 C C . ALA A 1 295 ? 4.866 -1.753 2.279 1.00 92.62 295 ALA A C 1
ATOM 2218 O O . ALA A 1 295 ? 5.028 -2.912 1.891 1.00 92.62 295 ALA A O 1
ATOM 2219 N N . LEU A 1 296 ? 3.657 -1.222 2.452 1.00 96.12 296 LEU A N 1
ATOM 2220 C CA . LEU A 1 296 ? 2.408 -1.893 2.125 1.00 96.12 296 LEU A CA 1
ATOM 2221 C C . LEU A 1 296 ? 2.074 -1.700 0.645 1.00 96.12 296 LEU A C 1
ATOM 2223 O O . LEU A 1 296 ? 2.019 -0.577 0.132 1.00 96.12 296 LEU A O 1
ATOM 2227 N N . LEU A 1 297 ? 1.794 -2.814 -0.019 1.00 97.25 297 LEU A N 1
ATOM 2228 C CA . LEU A 1 297 ? 1.420 -2.906 -1.418 1.00 97.25 297 LEU A CA 1
ATOM 2229 C C . LEU A 1 297 ? -0.006 -3.445 -1.556 1.00 97.25 297 LEU A C 1
ATOM 2231 O O . LEU A 1 297 ? -0.423 -4.340 -0.822 1.00 97.25 297 LEU A O 1
ATOM 2235 N N . GLU A 1 298 ? -0.716 -2.950 -2.563 1.00 97.25 298 GLU A N 1
ATOM 2236 C CA . GLU A 1 298 ? -1.904 -3.592 -3.122 1.00 97.25 298 GLU A CA 1
ATOM 2237 C C . GLU A 1 298 ? -1.504 -4.303 -4.409 1.00 97.25 298 GLU A C 1
ATOM 2239 O O . GLU A 1 298 ? -0.853 -3.716 -5.273 1.00 97.25 298 GLU A O 1
ATOM 2244 N N . VAL A 1 299 ? -1.896 -5.561 -4.560 1.00 97.62 299 VAL A N 1
ATOM 2245 C CA . VAL A 1 299 ? -1.535 -6.378 -5.715 1.00 97.62 299 VAL A CA 1
ATOM 2246 C C . VAL A 1 299 ? -2.795 -6.776 -6.467 1.00 97.62 299 VAL A C 1
ATOM 2248 O O . VAL A 1 299 ? -3.715 -7.360 -5.901 1.00 97.62 299 VAL A O 1
ATOM 2251 N N . PHE A 1 300 ? -2.839 -6.454 -7.758 1.00 97.06 300 PHE A N 1
ATOM 2252 C CA . PHE A 1 300 ? -3.984 -6.709 -8.627 1.00 97.06 300 PHE A CA 1
ATOM 2253 C C . PHE A 1 300 ? -3.793 -8.012 -9.400 1.00 97.06 300 PHE A C 1
ATOM 2255 O O . PHE A 1 300 ? -2.877 -8.109 -10.219 1.00 97.06 300 PHE A O 1
ATOM 2262 N N . GLY A 1 301 ? -4.672 -8.990 -9.181 1.00 95.75 301 GLY A N 1
ATOM 2263 C CA . GLY A 1 301 ? -4.711 -10.227 -9.955 1.00 95.75 301 GLY A CA 1
ATOM 2264 C C . GLY A 1 301 ? -5.910 -10.336 -10.887 1.00 95.75 301 GLY A C 1
ATOM 2265 O O . GLY A 1 301 ? -6.577 -9.356 -11.219 1.00 95.75 301 GLY A O 1
ATOM 2266 N N . GLU A 1 302 ? -6.170 -11.559 -11.347 1.00 94.38 302 GLU A N 1
ATOM 2267 C CA . GLU A 1 302 ? -7.230 -11.830 -12.327 1.00 94.38 302 GLU A CA 1
ATOM 2268 C C . GLU A 1 302 ? -8.620 -11.846 -11.699 1.00 94.38 302 GLU A C 1
ATOM 2270 O O . GLU A 1 302 ? -9.563 -11.317 -12.277 1.00 94.38 302 GLU A O 1
ATOM 2275 N N . SER A 1 303 ? -8.752 -12.462 -10.526 1.00 93.25 303 SER A N 1
ATOM 2276 C CA . SER A 1 303 ? -10.049 -12.666 -9.865 1.00 93.25 303 SER A CA 1
ATOM 2277 C C . SER A 1 303 ? -10.220 -11.821 -8.611 1.00 93.25 303 SER A C 1
ATOM 2279 O O . SER A 1 303 ? -11.343 -11.563 -8.194 1.00 93.25 303 SER A O 1
ATOM 2281 N N . ALA A 1 304 ? -9.115 -11.382 -8.014 1.00 94.81 304 ALA A N 1
ATOM 2282 C CA . ALA A 1 304 ? -9.118 -10.585 -6.803 1.00 94.81 304 ALA A CA 1
ATOM 2283 C C . ALA A 1 304 ? -7.866 -9.707 -6.731 1.00 94.81 304 ALA A C 1
ATOM 2285 O O . ALA A 1 304 ? -6.925 -9.854 -7.518 1.00 94.81 304 ALA A O 1
ATOM 2286 N N . ARG A 1 305 ? -7.862 -8.805 -5.756 1.00 96.12 305 ARG A N 1
ATOM 2287 C CA . ARG A 1 305 ? -6.678 -8.079 -5.292 1.00 96.12 305 ARG A CA 1
ATOM 2288 C C . ARG A 1 305 ? -6.333 -8.516 -3.875 1.00 96.12 305 ARG A C 1
ATOM 2290 O O . ARG A 1 305 ? -7.211 -8.989 -3.160 1.00 96.12 305 ARG A O 1
ATOM 2297 N N . TRP A 1 306 ? -5.087 -8.353 -3.470 1.00 96.31 306 TRP A N 1
ATOM 2298 C CA . TRP A 1 306 ? -4.624 -8.696 -2.126 1.00 96.31 306 TRP A CA 1
ATOM 2299 C C . TRP A 1 306 ? -3.606 -7.691 -1.614 1.00 96.31 306 TRP A C 1
ATOM 2301 O O . TRP A 1 306 ? -3.088 -6.877 -2.380 1.00 96.31 306 TRP A O 1
ATOM 2311 N N . LEU A 1 307 ? -3.326 -7.754 -0.318 1.00 96.56 307 LEU A N 1
ATOM 2312 C CA . LEU A 1 307 ? -2.287 -6.956 0.312 1.00 96.56 307 LEU A CA 1
ATOM 2313 C C . LEU A 1 307 ? -0.988 -7.754 0.420 1.00 96.56 307 LEU A C 1
ATOM 2315 O O . LEU A 1 307 ? -0.994 -8.974 0.602 1.00 96.56 307 LEU A O 1
ATOM 2319 N N . ALA A 1 308 ? 0.132 -7.047 0.309 1.00 96.81 308 ALA A N 1
ATOM 2320 C CA . ALA A 1 308 ? 1.461 -7.581 0.564 1.00 96.81 308 ALA A CA 1
ATOM 2321 C C . ALA A 1 308 ? 2.318 -6.534 1.274 1.00 96.81 308 ALA A C 1
ATOM 2323 O O . ALA A 1 308 ? 2.167 -5.342 1.026 1.00 96.81 308 ALA A O 1
ATOM 2324 N N . ILE A 1 309 ? 3.226 -6.969 2.140 1.00 95.88 309 ILE A N 1
ATOM 2325 C CA . ILE A 1 309 ? 4.191 -6.090 2.799 1.00 95.88 309 ILE A CA 1
ATOM 2326 C C . ILE A 1 309 ? 5.582 -6.491 2.342 1.00 95.88 309 ILE A C 1
ATOM 2328 O O . ILE A 1 309 ? 5.937 -7.673 2.372 1.00 95.88 309 ILE A O 1
ATOM 2332 N N . VAL A 1 310 ? 6.362 -5.502 1.922 1.00 94.88 310 VAL A N 1
ATOM 2333 C CA . VAL A 1 310 ? 7.782 -5.660 1.618 1.00 94.88 310 VAL A CA 1
ATOM 2334 C C . VAL A 1 310 ? 8.595 -4.807 2.573 1.00 94.88 310 VAL A C 1
ATOM 2336 O O . VAL A 1 310 ? 8.213 -3.684 2.880 1.00 94.88 310 VAL A O 1
ATOM 2339 N N . GLY A 1 311 ? 9.715 -5.333 3.038 1.00 92.06 311 GLY A N 1
ATOM 2340 C CA . GLY A 1 311 ? 10.548 -4.650 4.016 1.00 92.06 311 GLY A CA 1
ATOM 2341 C C . GLY A 1 311 ? 11.923 -5.294 4.119 1.00 92.06 311 GLY A C 1
ATOM 2342 O O . GLY A 1 311 ? 12.138 -6.388 3.575 1.00 92.06 311 GLY A O 1
ATOM 2343 N N . PRO A 1 312 ? 12.875 -4.624 4.778 1.00 89.19 312 PRO A N 1
ATOM 2344 C CA . PRO A 1 312 ? 14.204 -5.163 4.991 1.00 89.19 312 PRO A CA 1
ATOM 2345 C C . PRO A 1 312 ? 14.176 -6.266 6.053 1.00 89.19 312 PRO A C 1
ATOM 2347 O O . PRO A 1 312 ? 13.788 -6.059 7.198 1.00 89.19 312 PRO A O 1
ATOM 2350 N N . GLN A 1 313 ? 14.667 -7.447 5.691 1.00 86.25 313 GLN A N 1
ATOM 2351 C CA . GLN A 1 313 ? 14.940 -8.537 6.619 1.00 86.25 313 GLN A CA 1
ATOM 2352 C C . GLN A 1 313 ? 16.373 -9.013 6.397 1.00 86.25 313 GLN A C 1
ATOM 2354 O O . GLN A 1 313 ? 16.756 -9.354 5.279 1.00 86.25 313 GLN A O 1
ATOM 2359 N N . GLU A 1 314 ? 17.174 -9.010 7.468 1.00 84.19 314 GLU A N 1
ATOM 2360 C CA . GLU A 1 314 ? 18.596 -9.401 7.428 1.00 84.19 314 GLU A CA 1
ATOM 2361 C C . GLU A 1 314 ? 19.412 -8.590 6.400 1.00 84.19 314 GLU A C 1
ATOM 2363 O O . GLU A 1 314 ? 20.299 -9.118 5.736 1.00 84.19 314 GLU A O 1
ATOM 2368 N N . GLY A 1 315 ? 19.094 -7.299 6.250 1.00 81.44 315 GLY A N 1
ATOM 2369 C CA . GLY A 1 315 ? 19.780 -6.395 5.320 1.00 81.44 315 GLY A CA 1
ATOM 2370 C C . GLY A 1 315 ? 19.342 -6.520 3.858 1.00 81.44 315 GLY A C 1
ATOM 2371 O O . GLY A 1 315 ? 19.963 -5.909 2.999 1.00 81.44 315 GLY A O 1
ATOM 2372 N N . GLN A 1 316 ? 18.291 -7.289 3.553 1.00 87.31 316 GLN A N 1
ATOM 2373 C CA . GLN A 1 316 ? 17.741 -7.397 2.200 1.00 87.31 316 GLN A CA 1
ATOM 2374 C C . GLN A 1 316 ? 16.237 -7.155 2.184 1.00 87.31 316 GLN A C 1
ATOM 2376 O O . GLN A 1 316 ? 15.493 -7.733 2.976 1.00 87.31 316 GLN A O 1
ATOM 2381 N N . TRP A 1 317 ? 15.779 -6.350 1.230 1.00 91.06 317 TRP A N 1
ATOM 2382 C CA . TRP A 1 317 ? 14.357 -6.140 0.989 1.00 91.06 317 TRP A CA 1
ATOM 2383 C C . TRP A 1 317 ? 13.692 -7.409 0.472 1.00 91.06 317 TRP A C 1
ATOM 2385 O O . TRP A 1 317 ? 14.135 -7.975 -0.518 1.00 91.06 317 TRP A O 1
ATOM 2395 N N . ARG A 1 318 ? 12.600 -7.854 1.089 1.00 92.19 318 ARG A N 1
ATOM 2396 C CA . ARG A 1 318 ? 11.842 -9.021 0.619 1.00 92.19 318 ARG A CA 1
ATOM 2397 C C . ARG A 1 318 ? 10.362 -8.900 0.948 1.00 92.19 318 ARG A C 1
ATOM 2399 O O . ARG A 1 318 ? 9.960 -8.016 1.696 1.00 92.19 318 ARG A O 1
ATOM 2406 N N . VAL A 1 319 ? 9.548 -9.794 0.390 1.00 93.94 319 VAL A N 1
ATOM 2407 C CA . VAL A 1 319 ? 8.136 -9.922 0.775 1.00 93.94 319 VAL A CA 1
ATOM 2408 C C . VAL A 1 319 ? 8.077 -10.542 2.171 1.00 93.94 319 VAL A C 1
ATOM 2410 O O . VAL A 1 319 ? 8.445 -11.700 2.349 1.00 93.94 319 VAL A O 1
ATOM 2413 N N . LEU A 1 320 ? 7.636 -9.758 3.152 1.00 93.94 320 LEU A N 1
ATOM 2414 C CA . LEU A 1 320 ? 7.477 -10.174 4.547 1.00 93.94 320 LEU A CA 1
ATOM 2415 C C . LEU A 1 320 ? 6.094 -10.773 4.806 1.00 93.94 320 LEU A C 1
ATOM 2417 O O . LEU A 1 320 ? 5.922 -11.585 5.711 1.00 93.94 320 LEU A O 1
ATOM 2421 N N . PHE A 1 321 ? 5.107 -10.362 4.010 1.00 94.62 321 PHE A N 1
ATOM 2422 C CA . PHE A 1 321 ? 3.729 -10.816 4.115 1.00 94.62 321 PHE A CA 1
ATOM 2423 C C . PHE A 1 321 ? 3.002 -10.707 2.781 1.00 94.62 321 PHE A C 1
ATOM 2425 O O . PHE A 1 321 ? 3.256 -9.795 1.997 1.00 94.62 321 PHE A O 1
ATOM 2432 N N . GLN A 1 322 ? 2.054 -11.610 2.567 1.00 94.06 322 GLN A N 1
ATOM 2433 C CA . GLN A 1 322 ? 0.993 -11.470 1.581 1.00 94.06 322 GLN A CA 1
ATOM 2434 C C . GLN A 1 322 ? -0.239 -12.244 2.049 1.00 94.06 322 GLN A C 1
ATOM 2436 O O . GLN A 1 322 ? -0.106 -13.239 2.770 1.00 94.06 322 GLN A O 1
ATOM 2441 N N . ASP A 1 323 ? -1.419 -11.841 1.590 1.00 92.94 323 ASP A N 1
ATOM 2442 C CA . ASP A 1 323 ? -2.627 -12.629 1.836 1.00 92.94 323 ASP A CA 1
ATOM 2443 C C . ASP A 1 323 ? -2.509 -14.011 1.189 1.00 92.94 323 ASP A C 1
ATOM 2445 O O . ASP A 1 323 ? -2.048 -14.146 0.053 1.00 92.94 323 ASP A O 1
ATOM 2449 N N . GLY A 1 324 ? -2.968 -15.047 1.893 1.00 87.88 324 GLY A N 1
ATOM 2450 C CA . GLY A 1 324 ? -2.813 -16.439 1.453 1.00 87.88 324 GLY A CA 1
ATOM 2451 C C . GLY A 1 324 ? -3.537 -16.775 0.144 1.00 87.88 324 GLY A C 1
ATOM 2452 O O . GLY A 1 324 ? -3.159 -17.722 -0.540 1.00 87.88 324 GLY A O 1
ATOM 2453 N N . CYS A 1 325 ? -4.551 -15.990 -0.224 1.00 87.44 325 CYS A N 1
ATOM 2454 C CA . CYS A 1 325 ? -5.279 -16.111 -1.488 1.00 87.44 325 CYS A CA 1
ATOM 2455 C C . CYS A 1 325 ? -4.595 -15.411 -2.674 1.00 87.44 325 CYS A C 1
ATOM 2457 O O . CYS A 1 325 ? -5.045 -15.562 -3.812 1.00 87.44 325 CYS A O 1
ATOM 2459 N N . GLY A 1 326 ? -3.532 -14.642 -2.429 1.00 86.12 326 GLY A N 1
ATOM 2460 C CA . GLY A 1 326 ? -2.769 -13.966 -3.468 1.00 86.12 326 GLY A CA 1
ATOM 2461 C C . GLY A 1 326 ? -1.900 -14.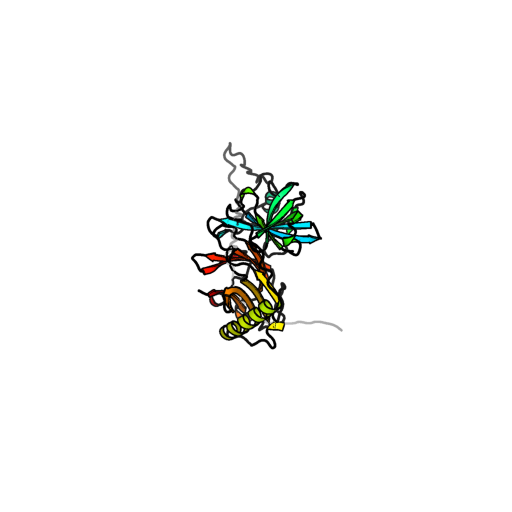924 -4.278 1.00 86.12 326 GLY A C 1
ATOM 2462 O O . GLY A 1 326 ? -1.376 -15.914 -3.766 1.00 86.12 326 GLY A O 1
ATOM 2463 N N . VAL A 1 327 ? -1.702 -14.609 -5.560 1.00 85.75 327 VAL A N 1
ATOM 2464 C CA . VAL A 1 327 ? -0.713 -15.319 -6.378 1.00 85.75 327 VAL A CA 1
ATOM 2465 C C . VAL A 1 327 ? 0.678 -14.841 -5.951 1.00 85.75 327 VAL A C 1
ATOM 2467 O O . VAL A 1 327 ? 0.970 -13.651 -6.095 1.00 85.75 327 VAL A O 1
ATOM 2470 N N . PRO A 1 328 ? 1.558 -15.724 -5.443 1.00 81.12 328 PRO A N 1
ATOM 2471 C CA . PRO A 1 328 ? 2.901 -15.315 -5.067 1.00 81.12 328 PRO A CA 1
ATOM 2472 C C . PRO A 1 328 ? 3.676 -14.846 -6.295 1.00 81.12 328 PRO A C 1
ATOM 2474 O O . PRO A 1 328 ? 3.560 -15.423 -7.383 1.00 81.12 328 PRO A O 1
ATOM 2477 N N . ALA A 1 329 ? 4.535 -13.848 -6.098 1.00 76.38 329 ALA A N 1
ATOM 2478 C CA . ALA A 1 329 ? 5.558 -13.517 -7.077 1.00 76.38 329 ALA A CA 1
ATOM 2479 C C . ALA A 1 329 ? 6.383 -14.768 -7.422 1.00 76.38 329 ALA A C 1
ATOM 2481 O O . ALA A 1 329 ? 6.680 -15.596 -6.554 1.00 76.38 329 ALA A O 1
ATOM 2482 N N . SER A 1 330 ? 6.794 -14.919 -8.683 1.00 71.94 330 SER A N 1
ATOM 2483 C CA . SER A 1 330 ? 7.805 -15.932 -9.001 1.00 71.94 330 SER A CA 1
ATOM 2484 C C . SER A 1 330 ? 9.104 -15.617 -8.261 1.00 71.94 330 SER A C 1
ATOM 2486 O O . SER A 1 330 ? 9.484 -14.451 -8.203 1.00 71.94 330 SER A O 1
ATOM 2488 N N . ALA A 1 331 ? 9.816 -16.639 -7.777 1.00 72.81 331 ALA A N 1
ATOM 2489 C CA . ALA A 1 331 ? 11.129 -16.458 -7.149 1.00 72.81 331 ALA A CA 1
ATOM 2490 C C . ALA A 1 331 ? 12.089 -15.655 -8.051 1.00 72.81 331 ALA A C 1
ATOM 2492 O O . ALA A 1 331 ? 12.721 -14.720 -7.583 1.00 72.81 331 ALA A O 1
ATOM 2493 N N . ASP A 1 332 ? 12.082 -15.919 -9.362 1.00 77.06 332 ASP A N 1
ATOM 2494 C CA . ASP A 1 332 ? 12.883 -15.179 -10.356 1.00 77.06 332 ASP A CA 1
ATOM 2495 C C . ASP A 1 332 ? 12.355 -13.759 -10.660 1.00 77.06 332 ASP A C 1
ATOM 2497 O O . ASP A 1 332 ? 13.007 -12.963 -11.341 1.00 77.06 332 ASP A O 1
ATOM 2501 N N . GLY A 1 333 ? 11.137 -13.459 -10.203 1.00 82.25 333 GLY A N 1
ATOM 2502 C CA . GLY A 1 333 ? 10.461 -12.171 -10.360 1.00 82.25 333 GLY A CA 1
ATOM 2503 C C . GLY A 1 333 ? 10.688 -11.229 -9.182 1.00 82.25 333 GLY A C 1
ATOM 2504 O O . GLY A 1 333 ? 10.503 -10.026 -9.337 1.00 82.25 333 GLY A O 1
ATOM 2505 N N . LEU A 1 334 ? 11.121 -11.743 -8.029 1.00 89.94 334 LEU A N 1
ATOM 2506 C CA . LEU A 1 334 ? 11.566 -10.924 -6.908 1.00 89.94 334 LEU A CA 1
ATOM 2507 C C . LEU A 1 334 ? 13.070 -10.714 -7.016 1.00 89.94 334 LEU A C 1
ATOM 2509 O O . LEU A 1 334 ? 13.843 -11.668 -7.022 1.00 89.94 334 LEU A O 1
ATOM 2513 N N . ARG A 1 335 ? 13.488 -9.455 -7.098 1.00 89.56 335 ARG A N 1
ATOM 2514 C CA . ARG A 1 335 ? 14.902 -9.087 -7.115 1.00 89.56 335 ARG A CA 1
ATOM 2515 C C . ARG A 1 335 ? 15.201 -8.140 -5.975 1.00 89.56 335 ARG A C 1
ATOM 2517 O O . ARG A 1 335 ? 14.473 -7.177 -5.747 1.00 89.56 335 ARG A O 1
ATOM 2524 N N . THR A 1 336 ? 16.299 -8.422 -5.298 1.00 86.69 336 THR A N 1
ATOM 2525 C CA . THR A 1 336 ? 16.836 -7.620 -4.206 1.00 86.69 336 THR A CA 1
ATOM 2526 C C . THR A 1 336 ? 18.185 -7.095 -4.648 1.00 86.69 336 THR A C 1
ATOM 2528 O O . THR A 1 336 ? 18.946 -7.821 -5.294 1.00 86.69 336 THR A O 1
ATOM 2531 N N . PHE A 1 337 ? 18.489 -5.858 -4.303 1.00 86.81 337 PHE A N 1
ATOM 2532 C CA . PHE A 1 337 ? 19.750 -5.228 -4.663 1.00 86.81 337 PHE A CA 1
ATOM 2533 C C . PHE A 1 337 ? 20.540 -4.929 -3.383 1.00 86.81 337 PHE A C 1
ATOM 2535 O O . PHE A 1 337 ? 19.917 -4.763 -2.332 1.00 86.81 337 PHE A O 1
ATOM 2542 N N . PRO A 1 338 ? 21.881 -4.983 -3.451 1.00 70.56 338 PRO A N 1
ATOM 2543 C CA . PRO A 1 338 ? 22.748 -4.744 -2.303 1.00 70.56 338 PRO A CA 1
ATOM 2544 C C . PRO A 1 338 ? 22.763 -3.284 -1.855 1.00 70.56 338 PRO A C 1
ATOM 2546 O O . PRO A 1 338 ? 22.499 -2.402 -2.707 1.00 70.56 338 PRO A O 1
#

Secondary structure (DSSP, 8-state):
---------------------------------PPPPPPTT---------TTSPP---SEEEEEEE-SSSEEEEEEEEEEETTEEEPPPPTTTSTTHHHHTTTTTSSTT-EEEEEETTEEEEEEEEEEEEEEE-SSSS-EEEEEEEEEE-GGGTT--EEEEE-GGGS-TT-PPPPP----HHHHHHHHHHHHHHHTGGGTPPPPS-HHHHEEEEEEEESSTT--EEEEEEEEESS-SSSSS-SSTT-EEEEEEEEEPSS-EEEEEEEEEEHHHH---EEEEEEEE-TT-SSSPEEEEEEE-SS-EEEEEEEEETTEEEEEEE-TTSPPPPGGGEEE--

Foldseek 3Di:
DDDDDDDDDDDDDDDDDDDDDDPPPPPDDPDDDDDPDDDVPPDPPPPPPPLQAADDLAWFKWKWFDDDLWKIKIWTAFHDDLFFTHHDDACVRPPSCLSRHCRPQQPFQQKKFWDFQAAGFWIWTFHNDWDWDPQFVGITIMTMTTTDTDPVCSPPGMTMITGPVLDDPLRDGADDDPDDPPQQLVQQLVVCVVVVVVVVADDDPDQSVQWQDKDWHDFFQNFAIKMWTKGWPQAHQAAAFGNDQFIKMKIFTWGDDPVGTDTFKIAIDGCNPFFFWGKDWRGWHPSNSPGGIKTWIWTHTHHGIWIWIWHDDPNGIDTRDIPPPGRDGDPVRIDGDD

pLDDT: mean 83.61, std 17.03, range [34.38, 98.38]